Protein AF-A0A8E4RA67-F1 (afdb_monomer)

pLDDT: mean 89.2, std 9.94, range [38.66, 98.19]

Organism: NCBI:txid1226753

Radius of gyration: 20.87 Å; Cα contacts (8 Å, |Δi|>4): 654; chains: 1; bounding box: 48×42×62 Å

Solvent-accessible surface area (backbone atoms only — not comparable to full-atom values): 17416 Å² total; per-residue (Å²): 128,93,73,85,48,74,13,41,50,51,43,39,50,43,38,72,60,38,52,51,42,46,68,60,52,45,53,50,53,49,52,52,31,45,75,71,71,41,92,71,68,88,90,43,72,58,57,59,49,47,52,52,50,41,31,20,51,40,31,30,47,74,39,77,91,76,45,29,34,33,44,28,66,28,31,44,22,32,32,85,69,43,93,70,30,29,37,55,33,22,32,55,49,77,50,40,54,53,41,48,54,61,48,55,78,80,38,60,61,49,70,45,72,58,73,89,79,53,90,55,67,58,50,61,34,41,33,43,42,48,95,42,74,70,47,47,54,51,53,49,52,53,43,36,73,50,29,80,72,49,39,81,36,86,31,53,22,65,60,50,42,74,69,57,58,55,41,63,78,71,46,40,82,47,82,70,74,57,78,76,25,40,80,47,28,21,36,60,40,70,84,36,34,64,46,43,70,86,74,66,65,60,43,58,40,86,38,95,64,90,54,83,61,35,30,34,38,30,53,48,100,92,41,80,46,38,32,28,32,50,93,92,38,35,33,22,50,60,61,34,41,32,51,36,39,26,30,34,72,64,74,50,65,71,42,35,37,30,45,37,96,90,38,87,57,32,13,31,40,35,32,31,52,76,56,54,60,39,69,70,54,38,20,30,50,16,39,22,65,57,46,78,57,47,81,54,68,30,28,30,38,31,52,44,33,38,53,70,52,50,41,41,52,25,50,20,42,52,28,59,60,42,78,44,76,66,88,127

Foldseek 3Di:
DPDCDLQNVLLQVQLVVQKDFLQVQQVVLCVSLVVVVHDDDGPDPQSVVLVLFLLLLQQKDDDVVVRMIGWGFWEWEDFPQDPQKIKIHTGAYPLLVVLVVVCVVPWDKDWDQAPPPRSGGHGTIIITRQPDPVSVVVSCVSSCVSPVRYHYYHAPLVVLLVVQAALLVVWDFDDDQDDPQLQQKWWADPVCLQAFVVVVPDRTHDDNDDDALTKIWTADPVGIWIWHHYPNTTIGDPQLSRVLVSCLSVVHAAWEWEPDPVDDFWTKIWHFPVNDAPSSLSSSLCSSPSHHFDDDRGTGIRGRAGPVSSCSSQVSSSHGYHYDYHDD

Structure (mmCIF, N/CA/C/O backbone):
data_AF-A0A8E4RA67-F1
#
_entry.id   AF-A0A8E4RA67-F1
#
loop_
_atom_site.group_PDB
_atom_site.id
_atom_site.type_symbol
_atom_site.label_atom_id
_atom_site.label_alt_id
_atom_site.label_comp_id
_atom_site.label_asym_id
_atom_site.label_entity_id
_atom_site.label_seq_id
_atom_site.pdbx_PDB_ins_code
_atom_site.Cartn_x
_atom_site.Cartn_y
_atom_site.Cartn_z
_atom_site.occupancy
_atom_site.B_iso_or_equiv
_atom_site.auth_seq_id
_atom_site.auth_comp_id
_atom_site.auth_asym_id
_atom_site.auth_atom_id
_atom_site.pdbx_PDB_model_num
ATOM 1 N N . MET A 1 1 ? 14.974 11.592 -22.501 1.00 52.41 1 MET A N 1
ATOM 2 C CA . MET A 1 1 ? 13.900 12.094 -21.610 1.00 52.41 1 MET A CA 1
ATOM 3 C C . MET A 1 1 ? 14.372 13.398 -20.937 1.00 52.41 1 MET A C 1
ATOM 5 O O . MET A 1 1 ? 15.299 13.328 -20.153 1.00 52.41 1 MET A O 1
ATOM 9 N N . ALA A 1 2 ? 13.858 14.597 -21.275 1.00 38.66 2 ALA A N 1
ATOM 10 C CA . ALA A 1 2 ? 14.542 15.875 -20.934 1.00 38.66 2 ALA A CA 1
ATOM 11 C C . ALA A 1 2 ? 13.823 16.828 -19.952 1.00 38.66 2 ALA A C 1
ATOM 13 O O . ALA A 1 2 ? 14.216 17.984 -19.830 1.00 38.66 2 ALA A O 1
ATOM 14 N N . VAL A 1 3 ? 12.810 16.367 -19.213 1.00 46.75 3 VAL A N 1
ATOM 15 C CA . VAL A 1 3 ? 12.288 17.124 -18.061 1.00 46.75 3 VAL A CA 1
ATOM 16 C C . VAL A 1 3 ? 12.204 16.169 -16.876 1.00 46.75 3 VAL A C 1
ATOM 18 O O . VAL A 1 3 ? 11.447 15.191 -16.903 1.00 46.75 3 VAL A O 1
ATOM 21 N N . ILE A 1 4 ? 13.058 16.406 -15.881 1.00 58.41 4 ILE A N 1
ATOM 22 C CA . ILE A 1 4 ? 12.904 15.840 -14.541 1.00 58.41 4 ILE A CA 1
ATOM 23 C C . ILE A 1 4 ? 11.679 16.545 -13.959 1.00 58.41 4 ILE A C 1
ATOM 25 O O . ILE A 1 4 ? 11.686 17.762 -13.819 1.00 58.41 4 ILE A O 1
ATOM 29 N N . ASP A 1 5 ? 10.611 15.785 -13.732 1.00 74.69 5 ASP A N 1
ATOM 30 C CA . ASP A 1 5 ? 9.431 16.269 -13.013 1.00 74.69 5 ASP A CA 1
ATOM 31 C C . ASP A 1 5 ? 9.762 16.326 -11.510 1.00 74.69 5 ASP A C 1
ATOM 33 O O . ASP A 1 5 ? 10.635 15.582 -11.046 1.00 74.69 5 ASP A O 1
ATOM 37 N N . ASP A 1 6 ? 9.065 17.153 -10.735 1.00 80.19 6 ASP A N 1
ATOM 38 C CA . ASP A 1 6 ? 9.364 17.381 -9.312 1.00 80.19 6 ASP A CA 1
ATOM 39 C C . ASP A 1 6 ? 9.320 16.071 -8.499 1.00 80.19 6 ASP A C 1
ATOM 41 O O . ASP A 1 6 ? 10.129 15.845 -7.594 1.00 80.19 6 ASP A O 1
ATOM 45 N N . GLY A 1 7 ? 8.435 15.141 -8.879 1.00 87.19 7 GLY A N 1
ATOM 46 C CA . GLY A 1 7 ? 8.346 13.808 -8.274 1.00 87.19 7 GLY A CA 1
ATOM 47 C C . GLY A 1 7 ? 9.551 12.904 -8.570 1.00 87.19 7 GLY A C 1
ATOM 48 O O . GLY A 1 7 ? 9.985 12.142 -7.705 1.00 87.19 7 GLY A O 1
ATOM 49 N N . ASP A 1 8 ? 10.141 12.996 -9.765 1.00 88.62 8 ASP A N 1
ATOM 50 C CA . ASP A 1 8 ? 11.359 12.244 -10.095 1.00 88.62 8 ASP A CA 1
ATOM 51 C C . ASP A 1 8 ? 12.593 12.856 -9.419 1.00 88.62 8 ASP A C 1
ATOM 53 O O . ASP A 1 8 ? 13.502 12.120 -9.032 1.00 88.62 8 ASP A O 1
ATOM 57 N N . ALA A 1 9 ? 12.617 14.181 -9.225 1.00 89.56 9 ALA A N 1
ATOM 58 C CA . ALA A 1 9 ? 13.656 14.849 -8.443 1.00 89.56 9 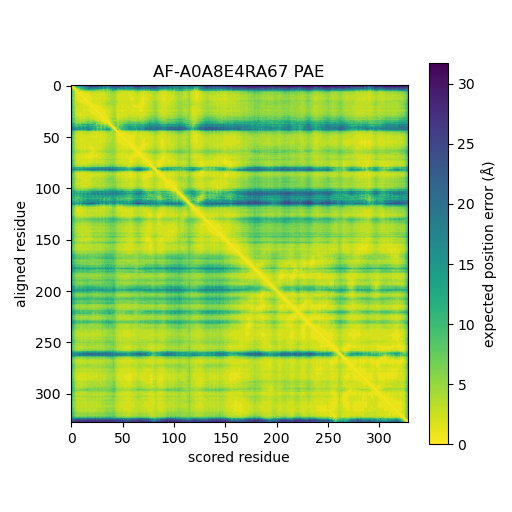ALA A CA 1
ATOM 59 C C . ALA A 1 9 ? 13.650 14.359 -6.984 1.00 89.56 9 ALA A C 1
ATOM 61 O O . ALA A 1 9 ? 14.703 14.004 -6.447 1.00 89.56 9 ALA A O 1
ATOM 62 N N . LEU A 1 10 ? 12.462 14.248 -6.378 1.00 91.69 10 LEU A N 1
ATOM 63 C CA . LEU A 1 10 ? 12.274 13.666 -5.047 1.00 91.69 10 LEU A CA 1
ATOM 64 C C . LEU A 1 10 ? 12.776 12.218 -4.966 1.00 91.69 10 LEU A C 1
ATOM 66 O O . LEU A 1 10 ? 13.519 11.873 -4.045 1.00 91.69 10 LEU A O 1
ATOM 70 N N . LEU A 1 11 ? 12.422 11.371 -5.939 1.00 93.06 11 LEU A N 1
ATOM 71 C CA . LEU A 1 11 ? 12.900 9.985 -5.980 1.00 93.06 11 LEU A CA 1
ATOM 72 C C . LEU A 1 11 ? 14.420 9.903 -6.170 1.00 93.06 11 LEU A C 1
ATOM 74 O O . LEU A 1 11 ? 15.072 9.057 -5.555 1.00 93.06 11 LEU A O 1
ATOM 78 N N . SER A 1 12 ? 14.998 10.780 -6.991 1.00 93.06 12 SER A N 1
ATOM 79 C CA . SER A 1 12 ? 16.446 10.859 -7.195 1.00 93.06 12 SER A CA 1
ATOM 80 C C . SER A 1 12 ? 17.170 11.258 -5.908 1.00 93.06 12 SER A C 1
ATOM 82 O O . SER A 1 12 ? 18.179 10.643 -5.561 1.00 93.06 12 SER A O 1
ATOM 84 N N . TRP A 1 13 ? 16.649 12.244 -5.169 1.00 94.62 13 TRP A N 1
ATOM 85 C CA . TRP A 1 13 ? 17.179 12.607 -3.853 1.00 94.62 13 TRP A CA 1
ATOM 86 C C . TRP A 1 13 ? 17.093 11.427 -2.876 1.00 94.62 13 TRP A C 1
ATOM 88 O O . TRP A 1 13 ? 18.103 11.050 -2.281 1.00 94.62 13 TRP A O 1
ATOM 98 N N . ALA A 1 14 ? 15.929 10.774 -2.780 1.00 95.81 14 ALA A N 1
ATOM 99 C CA . ALA A 1 14 ? 15.734 9.628 -1.891 1.00 95.81 14 ALA A CA 1
ATOM 100 C C . ALA A 1 14 ? 16.661 8.452 -2.249 1.00 95.81 14 ALA A C 1
ATOM 102 O O . ALA A 1 14 ? 17.180 7.770 -1.365 1.00 95.81 14 ALA A O 1
ATOM 103 N N . THR A 1 15 ? 16.921 8.246 -3.543 1.00 95.44 15 THR A N 1
ATOM 104 C CA . THR A 1 15 ? 17.880 7.246 -4.033 1.00 95.44 15 THR A CA 1
ATOM 105 C C . THR A 1 15 ? 19.309 7.571 -3.590 1.00 95.44 15 THR A C 1
ATOM 107 O O . THR A 1 15 ? 20.049 6.665 -3.209 1.00 95.44 15 THR A O 1
ATOM 110 N N . GLY A 1 16 ? 19.698 8.850 -3.607 1.00 94.88 16 GLY A N 1
ATOM 111 C CA . GLY A 1 16 ? 21.006 9.303 -3.127 1.00 94.88 16 GLY A CA 1
ATOM 112 C C . GLY A 1 16 ? 21.187 9.129 -1.617 1.00 94.88 16 GLY A C 1
ATOM 113 O O . GLY A 1 16 ? 22.231 8.653 -1.177 1.00 94.88 16 GLY A O 1
ATOM 114 N N . GLU A 1 17 ? 20.160 9.457 -0.833 1.00 96.38 17 GLU A N 1
ATOM 115 C CA . GLU A 1 17 ? 20.171 9.327 0.633 1.00 96.38 17 GLU A CA 1
ATOM 116 C C . GLU A 1 17 ? 20.089 7.868 1.107 1.00 96.38 17 GLU A C 1
ATOM 118 O O . GLU A 1 17 ? 20.617 7.526 2.164 1.00 96.38 17 GLU A O 1
ATOM 123 N N . ARG A 1 18 ? 19.450 6.989 0.322 1.00 96.06 18 ARG A N 1
ATOM 124 C CA . ARG A 1 18 ? 19.205 5.554 0.577 1.00 96.06 18 ARG A CA 1
ATOM 125 C C . ARG A 1 18 ? 18.324 5.228 1.780 1.00 96.06 18 ARG A C 1
ATOM 127 O O . ARG A 1 18 ? 17.568 4.266 1.722 1.00 96.06 18 ARG A O 1
ATOM 134 N N . SER A 1 19 ? 18.425 5.961 2.880 1.00 97.69 19 SER A N 1
ATOM 135 C CA . SER A 1 19 ? 17.611 5.758 4.077 1.00 97.69 19 SER A CA 1
ATOM 136 C C . SER A 1 19 ? 17.646 6.979 4.986 1.00 97.69 19 SER A C 1
ATOM 138 O O . SER A 1 19 ? 18.539 7.816 4.891 1.00 97.69 19 SER A O 1
ATOM 140 N N . GLY A 1 20 ? 16.701 7.063 5.915 1.00 97.50 20 GLY A N 1
ATOM 141 C CA . GLY A 1 20 ? 16.682 8.134 6.900 1.00 97.50 20 GLY A CA 1
ATOM 142 C C . GLY A 1 20 ? 15.531 8.005 7.884 1.00 97.50 20 GLY A C 1
ATOM 143 O O . GLY A 1 20 ? 14.893 6.958 7.994 1.00 97.50 20 GLY A O 1
ATOM 144 N N . THR A 1 21 ? 15.259 9.087 8.611 1.00 96.81 21 THR A N 1
ATOM 145 C CA . THR A 1 21 ? 14.108 9.166 9.518 1.00 96.81 21 THR A CA 1
ATOM 146 C C . THR A 1 21 ? 12.871 9.683 8.791 1.00 96.81 21 THR A C 1
ATOM 148 O O . THR A 1 21 ? 12.985 10.462 7.841 1.00 96.81 21 THR A O 1
ATOM 151 N N . ILE A 1 22 ? 11.678 9.284 9.245 1.00 94.25 22 ILE A N 1
ATOM 152 C CA . ILE A 1 22 ? 10.413 9.766 8.658 1.00 94.25 22 ILE A CA 1
ATOM 153 C C . ILE A 1 22 ? 10.298 11.287 8.797 1.00 94.25 22 ILE A C 1
ATOM 155 O O . ILE A 1 22 ? 9.876 11.949 7.855 1.00 94.25 22 ILE A O 1
ATOM 159 N N . SER A 1 23 ? 10.743 11.857 9.923 1.00 91.50 23 SER A N 1
ATOM 160 C CA . SER A 1 23 ? 10.753 13.315 10.114 1.00 91.50 23 SER A CA 1
ATOM 161 C C . SER A 1 23 ? 11.602 14.035 9.066 1.00 91.50 23 SER A C 1
ATOM 163 O O . SER A 1 23 ? 11.157 15.039 8.523 1.00 91.50 23 SER A O 1
ATOM 165 N N . ARG A 1 24 ? 12.801 13.522 8.746 1.00 93.69 24 ARG A N 1
ATOM 166 C CA . ARG A 1 24 ? 13.653 14.129 7.712 1.00 93.69 24 ARG A CA 1
ATOM 167 C C . ARG A 1 24 ? 13.003 14.030 6.334 1.00 93.69 24 ARG A C 1
ATOM 169 O O . ARG A 1 24 ? 13.044 14.996 5.587 1.00 93.69 24 ARG A O 1
ATOM 176 N N . LEU A 1 25 ? 12.381 12.892 6.017 1.00 94.75 25 LEU A N 1
ATOM 177 C CA . LEU A 1 25 ? 11.646 12.731 4.760 1.00 94.75 25 LEU A CA 1
ATOM 178 C C . LEU A 1 25 ? 10.483 13.725 4.659 1.00 94.75 25 LEU A C 1
ATOM 180 O O . LEU A 1 25 ? 10.348 14.387 3.638 1.00 94.75 25 LEU A O 1
ATOM 184 N N . ALA A 1 26 ? 9.685 13.866 5.719 1.00 92.06 26 ALA A N 1
ATOM 185 C CA . ALA A 1 26 ? 8.584 14.826 5.784 1.00 92.06 26 ALA A CA 1
ATOM 186 C C . ALA A 1 26 ? 9.062 16.271 5.567 1.00 92.06 26 ALA A C 1
ATOM 188 O O . ALA A 1 26 ? 8.488 16.995 4.756 1.00 92.06 26 ALA A O 1
ATOM 189 N N . ASP A 1 27 ? 10.158 16.668 6.217 1.00 90.69 27 ASP A N 1
ATOM 190 C CA . ASP A 1 27 ? 10.737 18.006 6.056 1.00 90.69 27 ASP A CA 1
ATOM 191 C C . ASP A 1 27 ? 11.212 18.267 4.625 1.00 90.69 27 ASP A C 1
ATOM 193 O O . ASP A 1 27 ? 10.979 19.344 4.074 1.00 90.69 27 ASP A O 1
ATOM 197 N N . THR A 1 28 ? 11.835 17.272 3.992 1.00 92.06 28 THR A N 1
ATOM 198 C CA . THR A 1 28 ? 12.237 17.367 2.587 1.00 92.06 28 THR A CA 1
ATOM 199 C C . THR A 1 28 ? 11.025 17.473 1.663 1.00 92.06 28 THR A C 1
ATOM 201 O O . THR A 1 28 ? 11.020 18.316 0.769 1.00 92.06 28 THR A O 1
ATOM 204 N N . LEU A 1 29 ? 9.976 16.680 1.889 1.00 91.06 29 LEU A N 1
ATOM 205 C CA . LEU A 1 29 ? 8.742 16.742 1.101 1.00 91.06 29 LEU A CA 1
ATOM 206 C C . LEU A 1 29 ? 8.085 18.127 1.167 1.00 91.06 29 LEU A C 1
ATOM 208 O O . LEU A 1 29 ? 7.680 18.661 0.136 1.00 91.06 29 LEU A O 1
ATOM 212 N N . LEU A 1 30 ? 8.030 18.735 2.354 1.00 87.75 30 LEU A N 1
ATOM 213 C CA . LEU A 1 30 ? 7.532 20.102 2.531 1.00 87.75 30 LEU A CA 1
ATOM 214 C C . LEU A 1 30 ? 8.382 21.133 1.798 1.00 87.75 30 LEU A C 1
ATOM 216 O O . LEU A 1 30 ? 7.839 22.056 1.193 1.00 87.75 30 LEU A O 1
ATOM 220 N N . TRP A 1 31 ? 9.707 20.987 1.850 1.00 87.94 31 TRP A N 1
ATOM 221 C CA . TRP A 1 31 ? 10.614 21.881 1.139 1.00 87.94 31 TRP A CA 1
ATOM 222 C C . TRP A 1 31 ? 10.385 21.819 -0.377 1.00 87.94 31 TRP A C 1
ATOM 224 O O . TRP A 1 31 ? 10.244 22.866 -1.005 1.00 87.94 31 TRP A O 1
ATOM 234 N N . PHE A 1 32 ? 10.254 20.615 -0.950 1.00 86.56 32 PHE A N 1
ATOM 235 C CA . PHE A 1 32 ? 9.942 20.439 -2.373 1.00 86.56 32 PHE A CA 1
ATOM 236 C C . PHE A 1 32 ? 8.559 20.989 -2.738 1.00 86.56 32 PHE A C 1
ATOM 238 O O . PHE A 1 32 ? 8.430 21.695 -3.734 1.00 86.56 32 PHE A O 1
ATOM 245 N N . ALA A 1 33 ? 7.535 20.728 -1.920 1.00 83.88 33 ALA A N 1
ATOM 246 C CA . ALA A 1 33 ? 6.198 21.275 -2.140 1.00 83.88 33 ALA A CA 1
ATOM 247 C C . ALA A 1 33 ? 6.210 22.814 -2.131 1.00 83.88 33 ALA A C 1
ATOM 249 O O . ALA A 1 33 ? 5.662 23.443 -3.032 1.00 83.88 33 ALA A O 1
ATOM 250 N N . SER A 1 34 ? 6.907 23.418 -1.164 1.00 83.50 34 SER A N 1
ATOM 251 C CA . SER A 1 34 ? 7.080 24.871 -1.071 1.00 83.50 34 SER A CA 1
ATOM 252 C C . SER A 1 34 ? 7.808 25.443 -2.293 1.00 83.50 34 SER A C 1
ATOM 254 O O . SER A 1 34 ? 7.368 26.443 -2.859 1.00 83.50 34 SER A O 1
ATOM 256 N N . ALA A 1 35 ? 8.875 24.779 -2.754 1.00 82.44 35 ALA A N 1
ATOM 257 C CA . ALA A 1 35 ? 9.605 25.170 -3.960 1.00 82.44 35 ALA A CA 1
ATOM 258 C C . ALA A 1 35 ? 8.733 25.104 -5.230 1.00 82.44 35 ALA A C 1
ATOM 260 O O . ALA A 1 35 ? 8.889 25.938 -6.119 1.00 82.44 35 ALA A O 1
ATOM 261 N N . ALA A 1 36 ? 7.771 24.178 -5.277 1.00 76.62 36 ALA A N 1
ATOM 262 C CA . ALA A 1 36 ? 6.765 24.066 -6.333 1.00 76.62 36 ALA A CA 1
ATOM 263 C C . ALA A 1 36 ? 5.564 25.028 -6.158 1.00 76.62 36 ALA A C 1
ATOM 265 O O . ALA A 1 36 ? 4.581 24.942 -6.893 1.00 76.62 36 ALA A O 1
ATOM 266 N N . GLY A 1 37 ? 5.610 25.947 -5.184 1.00 78.94 37 GLY A N 1
ATOM 267 C CA . GLY A 1 37 ? 4.540 26.915 -4.913 1.00 78.94 37 GLY A CA 1
ATOM 268 C C . GLY A 1 37 ? 3.332 26.339 -4.166 1.00 78.94 37 GLY A C 1
ATOM 269 O O . GLY A 1 37 ? 2.292 26.992 -4.073 1.00 78.94 37 GLY A O 1
ATOM 270 N N . ILE A 1 38 ? 3.447 25.130 -3.616 1.00 79.44 38 ILE A N 1
ATOM 271 C CA . ILE A 1 38 ? 2.387 24.456 -2.868 1.00 79.44 38 ILE A CA 1
ATOM 272 C C . ILE A 1 38 ? 2.571 24.761 -1.379 1.00 79.44 38 ILE A C 1
ATOM 274 O O . ILE A 1 38 ? 3.537 24.336 -0.743 1.00 79.44 38 ILE A O 1
ATOM 278 N N . SER A 1 39 ? 1.615 25.481 -0.792 1.00 74.94 39 SER A N 1
ATOM 279 C CA . SER A 1 39 ? 1.623 25.764 0.645 1.00 74.94 39 SER A CA 1
ATOM 280 C C . SER A 1 39 ? 1.090 24.564 1.430 1.00 74.94 39 SER A C 1
ATOM 282 O O . SER A 1 39 ? -0.116 24.320 1.481 1.00 74.94 39 SER A O 1
ATOM 284 N N . LEU A 1 40 ? 1.999 23.809 2.046 1.00 75.44 40 LEU A N 1
ATOM 285 C CA . LEU A 1 40 ? 1.680 22.737 2.986 1.00 75.44 40 LEU A CA 1
ATOM 286 C C .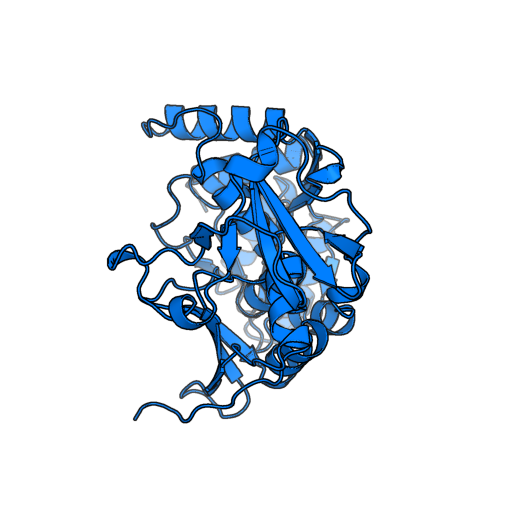 LEU A 1 40 ? 2.133 23.120 4.394 1.00 75.44 40 LEU A C 1
ATOM 288 O O . LEU A 1 40 ? 3.234 23.629 4.590 1.00 75.44 40 LEU A O 1
ATOM 292 N N . GLN A 1 41 ? 1.291 22.842 5.389 1.00 67.00 41 GLN A N 1
ATOM 293 C CA . GLN A 1 41 ? 1.716 22.866 6.787 1.00 67.00 41 GLN A CA 1
ATOM 294 C C . GLN A 1 41 ? 2.345 21.520 7.174 1.00 67.00 41 GLN A C 1
ATOM 296 O O . GLN A 1 41 ? 1.979 20.469 6.637 1.00 67.00 41 GLN A O 1
ATOM 301 N N . ARG A 1 42 ? 3.285 21.557 8.125 1.00 60.12 42 ARG A N 1
ATOM 302 C CA . ARG A 1 42 ? 3.955 20.360 8.651 1.00 60.12 42 ARG A CA 1
ATOM 303 C C . ARG A 1 42 ? 2.949 19.419 9.306 1.00 60.12 42 ARG A C 1
ATOM 305 O O . ARG A 1 42 ? 2.033 19.883 9.985 1.00 60.12 42 ARG A O 1
ATOM 312 N N . HIS A 1 43 ? 3.146 18.112 9.135 1.00 58.97 43 HIS A N 1
ATOM 313 C CA . HIS A 1 43 ? 2.253 17.068 9.661 1.00 58.97 43 HIS A CA 1
ATOM 314 C C . HIS A 1 43 ? 0.847 17.087 9.049 1.00 58.97 43 HIS A C 1
ATOM 316 O O . HIS A 1 43 ? -0.123 16.623 9.659 1.00 58.97 43 HIS A O 1
ATOM 322 N N . THR A 1 44 ? 0.723 17.599 7.827 1.00 60.50 44 THR A N 1
ATOM 323 C CA . THR A 1 44 ? -0.501 17.418 7.049 1.00 60.50 44 THR A CA 1
ATOM 324 C C . THR A 1 44 ? -0.667 15.953 6.644 1.00 60.50 44 THR A C 1
ATOM 326 O O . THR A 1 44 ? 0.289 15.185 6.534 1.00 60.50 44 THR A O 1
ATOM 329 N N . ALA A 1 45 ? -1.910 15.553 6.366 1.00 76.06 45 ALA A N 1
ATOM 330 C CA . ALA A 1 45 ? -2.201 14.229 5.816 1.00 76.06 45 ALA A CA 1
ATOM 331 C C . ALA A 1 45 ? -1.496 13.972 4.463 1.00 76.06 45 ALA A C 1
ATOM 333 O O . ALA A 1 45 ? -1.374 12.818 4.065 1.00 76.06 45 ALA A O 1
ATOM 334 N N . ALA A 1 46 ? -1.020 15.022 3.780 1.00 83.75 46 ALA A N 1
ATOM 335 C CA . ALA A 1 46 ? -0.397 14.950 2.462 1.00 83.75 46 ALA A CA 1
ATOM 336 C C . ALA A 1 46 ? 0.981 14.263 2.468 1.00 83.75 46 ALA A C 1
ATOM 338 O O . ALA A 1 46 ? 1.219 13.415 1.615 1.00 83.75 46 ALA A O 1
ATOM 339 N N . GLU A 1 47 ? 1.862 14.567 3.431 1.00 87.94 47 GLU A N 1
ATOM 340 C CA . GLU A 1 47 ? 3.191 13.933 3.542 1.00 87.94 47 GLU A CA 1
ATOM 341 C C . GLU A 1 47 ? 3.060 12.418 3.734 1.00 87.94 47 GLU A C 1
ATOM 343 O O . GLU A 1 47 ? 3.666 11.625 3.017 1.00 87.94 47 GLU A O 1
ATOM 348 N N . TYR A 1 48 ? 2.220 12.013 4.690 1.00 87.00 48 TYR A N 1
ATOM 349 C CA . TYR A 1 48 ? 1.987 10.604 4.990 1.00 87.00 48 TYR A CA 1
ATOM 350 C C . TYR A 1 48 ? 1.267 9.886 3.849 1.00 87.00 48 TYR A C 1
ATOM 352 O O . TYR A 1 48 ? 1.605 8.742 3.565 1.00 87.00 48 TYR A O 1
ATOM 360 N N . ALA A 1 49 ? 0.322 10.550 3.173 1.00 87.50 49 ALA A N 1
ATOM 361 C CA . ALA A 1 49 ? -0.312 10.001 1.978 1.00 87.50 49 ALA A CA 1
ATOM 362 C C . ALA A 1 49 ? 0.710 9.778 0.856 1.00 87.50 49 ALA A C 1
ATOM 364 O O . ALA A 1 49 ? 0.726 8.703 0.269 1.00 87.50 49 ALA A O 1
ATOM 365 N N . TRP A 1 50 ? 1.617 10.735 0.620 1.00 90.81 50 TRP A N 1
ATOM 366 C CA . TRP A 1 50 ? 2.695 10.571 -0.355 1.00 90.81 50 TRP A CA 1
ATOM 367 C C . TRP A 1 50 ? 3.591 9.384 0.002 1.00 90.81 50 TRP A C 1
ATOM 369 O O . TRP A 1 50 ? 3.856 8.548 -0.855 1.00 90.81 50 TRP A O 1
ATOM 379 N N . MET A 1 51 ? 4.008 9.266 1.269 1.00 92.81 51 MET A N 1
ATOM 380 C CA . MET A 1 51 ? 4.829 8.146 1.748 1.00 92.81 51 MET A CA 1
ATOM 381 C C . MET A 1 51 ? 4.131 6.796 1.560 1.00 92.81 51 MET A C 1
ATOM 383 O O . MET A 1 51 ? 4.768 5.832 1.135 1.00 92.81 51 MET A O 1
ATOM 387 N N . ASP A 1 52 ? 2.832 6.728 1.857 1.00 90.88 52 ASP A N 1
ATOM 388 C CA . ASP A 1 52 ? 2.022 5.530 1.641 1.00 90.88 52 ASP A CA 1
ATOM 389 C C . ASP A 1 52 ? 1.926 5.201 0.141 1.00 90.88 52 ASP A C 1
ATOM 391 O O . ASP A 1 52 ? 2.101 4.045 -0.244 1.00 90.88 52 ASP A O 1
ATOM 395 N N . ASP A 1 53 ? 1.756 6.212 -0.715 1.00 91.88 53 ASP A N 1
ATOM 396 C CA . ASP A 1 53 ? 1.673 6.055 -2.167 1.00 91.88 53 ASP A CA 1
ATOM 397 C C . ASP A 1 53 ? 2.987 5.560 -2.788 1.00 91.88 53 ASP A C 1
ATOM 399 O O . ASP A 1 53 ? 2.980 4.583 -3.541 1.00 91.88 53 ASP A O 1
ATOM 403 N N . VAL A 1 54 ? 4.130 6.179 -2.468 1.00 93.31 54 VAL A N 1
ATOM 404 C CA . VAL A 1 54 ? 5.430 5.735 -3.003 1.00 93.31 54 VAL A CA 1
ATOM 405 C C . VAL A 1 54 ? 5.872 4.396 -2.421 1.00 93.31 54 VAL A C 1
ATOM 407 O O . VAL A 1 54 ? 6.545 3.618 -3.103 1.00 93.31 54 VAL A O 1
ATOM 410 N N . SER A 1 55 ? 5.456 4.092 -1.189 1.00 94.88 55 SER A N 1
ATOM 411 C CA . SER A 1 55 ? 5.671 2.783 -0.582 1.00 94.88 55 SER A CA 1
ATOM 412 C C . SER A 1 55 ? 4.858 1.708 -1.292 1.00 94.88 55 SER A C 1
ATOM 414 O O . SER A 1 55 ? 5.389 0.647 -1.621 1.00 94.88 55 SER A O 1
ATOM 416 N N . ALA A 1 56 ? 3.591 1.975 -1.599 1.00 94.31 56 ALA A N 1
ATOM 417 C CA . ALA A 1 56 ? 2.752 1.044 -2.338 1.00 94.31 56 ALA A CA 1
ATOM 418 C C . ALA A 1 56 ? 3.210 0.859 -3.792 1.00 94.31 56 ALA A C 1
ATOM 420 O O . ALA A 1 56 ? 3.137 -0.251 -4.315 1.00 94.31 56 ALA A O 1
ATOM 421 N N . LEU A 1 57 ? 3.751 1.906 -4.423 1.00 93.88 57 LEU A N 1
ATOM 422 C CA . LEU A 1 57 ? 4.390 1.805 -5.739 1.00 93.88 57 LEU A CA 1
ATOM 423 C C . LEU A 1 57 ? 5.694 1.002 -5.708 1.00 93.88 57 LEU A C 1
ATOM 425 O O . LEU A 1 57 ? 6.135 0.574 -6.765 1.00 93.88 57 LEU A O 1
ATOM 429 N N . GLY A 1 58 ? 6.264 0.749 -4.524 1.00 95.00 58 GLY A N 1
ATOM 430 C CA . GLY A 1 58 ? 7.476 -0.045 -4.340 1.00 95.00 58 GLY A CA 1
ATOM 431 C C . GLY A 1 58 ? 8.769 0.747 -4.534 1.00 95.00 58 GLY A C 1
ATOM 432 O O . GLY A 1 58 ? 9.805 0.141 -4.801 1.00 95.00 58 GLY A O 1
ATOM 433 N N . TYR A 1 59 ? 8.725 2.079 -4.440 1.00 95.69 59 TYR A N 1
ATOM 434 C CA . TYR A 1 59 ? 9.917 2.924 -4.546 1.00 95.69 59 TYR A CA 1
ATOM 435 C C . TYR A 1 59 ? 10.723 2.960 -3.247 1.00 95.69 59 TYR A C 1
ATOM 437 O O . TYR A 1 59 ? 11.950 3.037 -3.284 1.00 95.69 59 TYR A O 1
ATOM 445 N N . LEU A 1 60 ? 10.047 2.885 -2.101 1.00 95.88 60 LEU A N 1
ATOM 446 C CA . LEU A 1 60 ? 10.670 2.882 -0.782 1.00 95.88 60 LEU A CA 1
ATOM 447 C C . LEU A 1 60 ? 9.877 2.037 0.218 1.00 95.88 60 LEU A C 1
ATOM 449 O O . LEU A 1 60 ? 8.732 1.663 -0.025 1.00 95.88 60 LEU A O 1
ATOM 453 N N . ASP A 1 61 ? 10.486 1.770 1.362 1.00 95.62 61 ASP A N 1
ATOM 454 C CA . ASP A 1 61 ? 9.871 1.153 2.528 1.00 95.62 61 ASP A CA 1
ATOM 455 C C . ASP A 1 61 ? 9.801 2.161 3.674 1.00 95.62 61 ASP A C 1
ATOM 457 O O . ASP A 1 61 ? 10.748 2.909 3.919 1.00 95.62 61 ASP A O 1
ATOM 461 N N . VAL A 1 62 ? 8.676 2.168 4.395 1.00 94.12 62 VAL A N 1
ATOM 462 C CA . VAL A 1 62 ? 8.448 3.043 5.555 1.00 94.12 62 VAL A CA 1
ATOM 463 C C . VAL A 1 62 ? 8.116 2.194 6.771 1.00 94.12 62 VAL A C 1
ATOM 465 O O . VAL A 1 62 ? 7.088 1.519 6.806 1.00 94.12 62 VAL A O 1
ATOM 468 N N . SER A 1 63 ? 8.955 2.281 7.800 1.00 91.44 63 SER A N 1
ATOM 469 C CA . SER A 1 63 ? 8.703 1.696 9.114 1.00 91.44 63 SER A CA 1
ATOM 470 C C . SER A 1 63 ? 8.321 2.798 10.097 1.00 91.44 63 SER A C 1
ATOM 472 O O . SER A 1 63 ? 9.171 3.503 10.646 1.00 91.44 63 SER A O 1
ATOM 474 N N . ARG A 1 64 ? 7.010 2.960 10.319 1.00 86.12 64 ARG A N 1
ATOM 475 C CA . ARG A 1 64 ? 6.477 3.975 11.246 1.00 86.12 64 ARG A CA 1
ATOM 476 C C . ARG A 1 64 ? 6.837 3.682 12.701 1.00 86.12 64 ARG A C 1
ATOM 478 O O . ARG A 1 64 ? 7.081 4.617 13.453 1.00 86.12 64 ARG A O 1
ATOM 485 N N . SER A 1 65 ? 6.901 2.408 13.084 1.00 83.75 65 SER A N 1
ATOM 486 C CA . SER A 1 65 ? 7.306 1.984 14.429 1.00 83.75 65 SER A CA 1
ATOM 487 C C . SER A 1 65 ? 8.769 2.308 14.720 1.00 83.75 65 SER A C 1
ATOM 489 O O . SER A 1 65 ? 9.091 2.726 15.826 1.00 83.75 65 SER A O 1
ATOM 491 N N . GLU A 1 66 ? 9.647 2.161 13.727 1.00 87.75 66 GLU A N 1
ATOM 492 C CA . GLU A 1 66 ? 11.077 2.462 13.866 1.00 87.75 66 GLU A CA 1
ATOM 493 C C . GLU A 1 66 ? 11.419 3.914 13.510 1.00 87.75 66 GLU A C 1
ATOM 495 O O . GLU A 1 66 ? 12.584 4.304 13.574 1.00 87.75 66 GLU A O 1
ATOM 500 N N . ASN A 1 67 ? 10.426 4.719 13.117 1.00 91.94 67 ASN A N 1
ATOM 501 C CA . ASN A 1 67 ? 10.619 6.075 12.605 1.00 91.94 67 ASN A CA 1
ATOM 502 C C . ASN A 1 67 ? 11.664 6.139 11.469 1.00 91.94 67 ASN A C 1
ATOM 504 O O . ASN A 1 67 ? 12.439 7.095 11.376 1.00 91.94 67 ASN A O 1
ATOM 508 N N . ARG A 1 68 ? 11.702 5.122 10.597 1.00 96.50 68 ARG A N 1
ATOM 509 C CA . ARG A 1 68 ? 12.672 5.031 9.497 1.00 96.50 68 ARG A CA 1
ATOM 510 C C . ARG A 1 68 ? 12.016 4.841 8.140 1.00 96.50 68 ARG A C 1
ATOM 512 O O . ARG A 1 68 ? 10.917 4.301 8.030 1.00 96.50 68 ARG A O 1
ATOM 519 N N . TRP A 1 69 ? 12.749 5.218 7.105 1.00 97.44 69 TRP A N 1
ATOM 520 C CA . TRP A 1 69 ? 12.482 4.834 5.727 1.00 97.44 69 TRP A CA 1
ATOM 521 C C . TRP A 1 69 ? 13.772 4.359 5.050 1.00 97.44 69 TRP A C 1
ATOM 523 O O . TRP A 1 69 ? 14.876 4.712 5.476 1.00 97.44 69 TRP A O 1
ATOM 533 N N . SER A 1 70 ? 13.628 3.570 3.992 1.00 97.94 70 SER A N 1
ATOM 534 C CA . SER A 1 70 ? 14.727 3.144 3.122 1.00 97.94 70 SER A CA 1
ATOM 535 C C . SER A 1 70 ? 14.261 3.054 1.678 1.00 97.94 70 SER A C 1
ATOM 537 O O . SER A 1 70 ? 13.144 2.617 1.421 1.00 97.94 70 SER A O 1
ATOM 539 N N . ILE A 1 71 ? 15.107 3.448 0.731 1.00 97.38 71 ILE A N 1
ATOM 540 C CA . ILE A 1 71 ? 14.848 3.243 -0.691 1.00 97.38 71 ILE A CA 1
ATOM 541 C C . ILE A 1 71 ? 14.808 1.740 -0.988 1.00 97.38 71 ILE A C 1
ATOM 543 O O . ILE A 1 71 ? 15.617 0.975 -0.459 1.00 97.38 71 ILE A O 1
ATOM 547 N N . ALA A 1 72 ? 13.870 1.316 -1.829 1.00 96.00 72 ALA A N 1
ATOM 548 C CA . ALA A 1 72 ? 13.844 -0.054 -2.317 1.00 96.00 72 ALA A CA 1
ATOM 549 C C . ALA A 1 72 ? 14.886 -0.219 -3.440 1.00 96.00 72 ALA A C 1
ATOM 551 O O . ALA A 1 72 ? 15.105 0.725 -4.208 1.00 96.00 72 ALA A O 1
ATOM 552 N N . PRO A 1 73 ? 15.528 -1.392 -3.579 1.00 95.25 73 PRO A N 1
ATOM 553 C CA . PRO A 1 73 ? 16.386 -1.660 -4.729 1.00 95.25 73 PRO A CA 1
ATOM 554 C C . PRO A 1 73 ? 15.579 -1.559 -6.034 1.00 95.25 73 PRO A C 1
ATOM 556 O O . PRO A 1 73 ? 14.372 -1.824 -6.023 1.00 95.25 73 PRO A O 1
ATOM 559 N N . PRO A 1 74 ? 16.210 -1.183 -7.159 1.00 96.25 74 PRO A N 1
ATOM 560 C CA . PRO A 1 74 ? 15.532 -1.154 -8.445 1.00 96.25 74 PRO A CA 1
ATOM 561 C C . PRO A 1 74 ? 15.055 -2.559 -8.824 1.00 96.25 74 PRO A C 1
ATOM 563 O O . PRO A 1 74 ? 15.823 -3.522 -8.798 1.00 96.25 74 PRO A O 1
ATOM 566 N N . VAL A 1 75 ? 13.782 -2.681 -9.198 1.00 96.62 75 VAL A N 1
ATOM 567 C CA . VAL A 1 75 ? 13.188 -3.942 -9.653 1.00 96.62 75 VAL A CA 1
ATOM 568 C C . VAL A 1 75 ? 12.490 -3.734 -10.985 1.00 96.62 75 VAL A C 1
ATOM 570 O O . VAL A 1 75 ? 11.570 -2.921 -11.091 1.00 96.62 75 VAL A O 1
ATOM 573 N N . LEU A 1 76 ? 12.880 -4.522 -11.984 1.00 96.06 76 LEU A N 1
ATOM 574 C CA . LEU A 1 76 ? 12.156 -4.655 -13.241 1.00 96.06 76 LEU A CA 1
ATOM 575 C C . LEU A 1 76 ? 11.227 -5.867 -13.142 1.00 96.06 76 LEU A C 1
ATOM 577 O O . LEU A 1 76 ? 11.685 -7.002 -13.004 1.00 96.06 76 LEU A O 1
ATOM 581 N N . THR A 1 77 ? 9.918 -5.637 -13.188 1.00 95.12 77 THR A N 1
ATOM 582 C CA . THR A 1 77 ? 8.909 -6.692 -13.021 1.00 95.12 77 THR A CA 1
ATOM 583 C C . THR A 1 77 ? 7.959 -6.764 -14.202 1.00 95.12 77 THR A C 1
ATOM 585 O O . THR A 1 77 ? 7.544 -5.728 -14.710 1.00 95.12 77 THR A O 1
ATOM 588 N N . ARG A 1 78 ? 7.525 -7.968 -14.595 1.00 93.81 78 ARG A N 1
ATOM 589 C CA . ARG A 1 78 ? 6.374 -8.088 -15.508 1.00 93.81 78 ARG A CA 1
ATOM 590 C C . ARG A 1 78 ? 5.072 -7.791 -14.770 1.00 93.81 78 ARG A C 1
ATOM 592 O O . ARG A 1 78 ? 4.929 -8.135 -13.588 1.00 93.81 78 ARG A O 1
ATOM 599 N N . LEU A 1 79 ? 4.124 -7.180 -15.470 1.00 92.06 79 LEU A N 1
ATOM 600 C CA . LEU A 1 79 ? 2.764 -6.998 -14.976 1.00 92.06 79 LEU A CA 1
ATOM 601 C C . LEU A 1 79 ? 1.915 -8.239 -15.296 1.00 92.06 79 LEU A C 1
ATOM 603 O O . LEU A 1 79 ? 2.027 -8.788 -16.389 1.00 92.06 79 LEU A O 1
ATOM 607 N N . PRO A 1 80 ? 1.060 -8.702 -14.370 1.00 87.69 80 PRO A N 1
ATOM 608 C CA . PRO A 1 80 ? 0.305 -9.941 -14.541 1.00 87.69 80 PRO A CA 1
ATOM 609 C C . PRO A 1 80 ? -0.779 -9.881 -15.628 1.00 87.69 80 PRO A C 1
ATOM 611 O O . PRO A 1 80 ? -1.086 -10.905 -16.225 1.00 87.69 80 PRO A O 1
ATOM 614 N N . ALA A 1 81 ? -1.382 -8.713 -15.861 1.00 75.88 81 ALA A N 1
ATOM 615 C CA . ALA A 1 81 ? -2.574 -8.566 -16.700 1.00 75.88 81 ALA A CA 1
ATOM 616 C C . ALA A 1 81 ? -2.300 -8.020 -18.112 1.00 75.88 81 ALA A C 1
ATOM 618 O O . ALA A 1 81 ? -3.193 -8.028 -18.956 1.00 75.88 81 ALA A O 1
ATOM 619 N N . ILE A 1 82 ? -1.092 -7.513 -18.370 1.00 74.94 82 ILE A N 1
ATOM 620 C CA . ILE A 1 82 ? -0.759 -6.820 -19.619 1.00 74.94 82 ILE A CA 1
ATOM 621 C C . ILE A 1 82 ? 0.405 -7.559 -20.270 1.00 74.94 82 ILE A C 1
ATOM 623 O O . ILE A 1 82 ? 1.524 -7.542 -19.760 1.00 74.94 82 ILE A O 1
ATOM 627 N N . ASN A 1 83 ? 0.105 -8.239 -21.379 1.00 71.12 83 ASN A N 1
ATOM 628 C CA . ASN A 1 83 ? 0.997 -9.171 -22.065 1.00 71.12 83 ASN A CA 1
ATOM 629 C C . ASN A 1 83 ? 2.389 -8.565 -22.329 1.00 71.12 83 ASN A C 1
ATOM 631 O O . ASN A 1 83 ? 2.538 -7.682 -23.170 1.00 71.12 83 ASN A O 1
ATOM 635 N N . GLY A 1 84 ? 3.398 -9.042 -21.597 1.00 76.06 84 GLY A N 1
ATOM 636 C CA . GLY A 1 84 ? 4.801 -8.662 -21.787 1.00 76.06 84 GLY A CA 1
ATOM 637 C C . GLY A 1 84 ? 5.202 -7.277 -21.269 1.00 76.06 84 GLY A C 1
ATOM 638 O O . GLY A 1 84 ? 6.383 -6.946 -21.349 1.00 76.06 84 GLY A O 1
ATOM 639 N N . LEU A 1 85 ? 4.283 -6.480 -20.706 1.00 89.62 85 LEU A N 1
ATOM 640 C CA . LEU A 1 85 ? 4.618 -5.145 -20.207 1.00 89.62 85 LEU A CA 1
ATOM 641 C C . LEU A 1 85 ? 5.477 -5.245 -18.941 1.00 89.62 85 LEU A C 1
ATOM 643 O O . LEU A 1 85 ? 5.121 -5.924 -17.971 1.00 89.62 85 LEU A O 1
ATOM 647 N N . LEU A 1 86 ? 6.610 -4.549 -18.952 1.00 93.12 86 LEU A N 1
ATOM 648 C CA . LEU A 1 86 ? 7.517 -4.440 -17.819 1.00 93.12 86 LEU A CA 1
ATOM 649 C C . LEU A 1 86 ? 7.272 -3.123 -17.089 1.00 93.12 86 LEU A C 1
ATOM 651 O O . LEU A 1 86 ? 7.011 -2.099 -17.713 1.00 93.12 86 LEU A O 1
ATOM 655 N N . PHE A 1 87 ? 7.405 -3.144 -15.770 1.00 94.12 87 PHE A N 1
ATOM 656 C CA . PHE A 1 87 ? 7.320 -1.984 -14.895 1.00 94.12 87 PHE A CA 1
ATOM 657 C C . PHE A 1 87 ? 8.599 -1.877 -14.065 1.00 94.12 87 PHE A C 1
ATOM 659 O O . PHE A 1 87 ? 9.048 -2.869 -13.481 1.00 94.12 87 PHE A O 1
ATOM 666 N N . LEU A 1 88 ? 9.182 -0.678 -14.019 1.00 94.88 88 LEU A N 1
ATOM 667 C CA . LEU A 1 88 ? 10.360 -0.383 -13.209 1.00 94.88 88 LEU A CA 1
ATOM 668 C C . LEU A 1 88 ? 9.972 0.338 -11.911 1.00 94.88 88 LEU A C 1
ATOM 670 O O . LEU A 1 88 ? 9.548 1.500 -11.923 1.00 94.88 88 LEU A O 1
ATOM 674 N N . THR A 1 89 ? 10.216 -0.338 -10.791 1.00 95.25 89 THR A N 1
ATOM 675 C CA . THR A 1 89 ? 10.050 0.186 -9.429 1.00 95.25 89 THR A CA 1
ATOM 676 C C . THR A 1 89 ? 11.388 0.282 -8.691 1.00 95.25 89 THR A C 1
ATOM 678 O O . THR A 1 89 ? 12.410 -0.179 -9.193 1.00 95.25 89 THR A O 1
ATOM 681 N N . GLY A 1 90 ? 11.381 0.871 -7.496 1.00 95.81 90 GLY A N 1
ATOM 682 C CA . GLY A 1 90 ? 12.558 1.068 -6.652 1.00 95.81 90 GLY A CA 1
ATOM 683 C C . GLY A 1 90 ? 13.308 2.367 -6.938 1.00 95.81 90 GLY A C 1
ATOM 684 O O . GLY A 1 90 ? 12.874 3.210 -7.729 1.00 95.81 90 GLY A O 1
ATOM 685 N N . GLY A 1 91 ? 14.442 2.536 -6.263 1.00 94.69 91 GLY A N 1
ATOM 686 C CA . GLY A 1 91 ? 15.344 3.664 -6.461 1.00 94.69 91 GLY A CA 1
ATOM 687 C C . GLY A 1 91 ? 15.897 3.718 -7.882 1.00 94.69 91 GLY A C 1
ATOM 688 O O . GLY A 1 91 ? 16.115 2.692 -8.523 1.00 94.69 91 GLY A O 1
ATOM 689 N N . ARG A 1 92 ? 16.141 4.930 -8.386 1.00 92.38 92 ARG A N 1
ATOM 690 C CA . ARG A 1 92 ? 16.622 5.157 -9.756 1.00 92.38 92 ARG A CA 1
ATOM 691 C C . ARG A 1 92 ? 17.927 5.925 -9.720 1.00 92.38 92 ARG A C 1
ATOM 693 O O . ARG A 1 92 ? 17.943 7.130 -9.483 1.00 92.38 92 ARG A O 1
ATOM 700 N N . THR A 1 93 ? 19.037 5.227 -9.938 1.00 92.06 93 THR A N 1
ATOM 701 C CA . THR A 1 93 ? 20.343 5.888 -10.009 1.00 92.06 93 THR A CA 1
ATOM 702 C C . THR A 1 93 ? 20.481 6.644 -11.330 1.00 92.06 93 THR A C 1
ATOM 704 O O . THR A 1 93 ? 19.855 6.305 -12.336 1.00 92.06 93 THR A O 1
ATOM 707 N N . GLY A 1 94 ? 21.376 7.633 -11.378 1.00 90.19 94 GLY A N 1
ATOM 708 C CA . GLY A 1 94 ? 21.686 8.321 -12.634 1.00 90.19 94 GLY A CA 1
ATOM 709 C C . GLY A 1 94 ? 22.268 7.397 -13.717 1.00 90.19 94 GLY A C 1
ATOM 710 O O . GLY A 1 94 ? 22.164 7.704 -14.902 1.00 90.19 94 GLY A O 1
ATOM 711 N N . ARG A 1 95 ? 22.874 6.256 -13.348 1.00 91.81 95 ARG A N 1
ATOM 712 C CA . ARG A 1 95 ? 23.314 5.238 -14.321 1.00 91.81 95 ARG A CA 1
ATOM 713 C C . ARG A 1 95 ? 22.118 4.514 -14.924 1.00 91.81 95 ARG A C 1
ATOM 715 O O . ARG A 1 95 ? 22.036 4.441 -16.145 1.00 91.81 95 ARG A O 1
ATOM 722 N N . LEU A 1 96 ? 21.180 4.077 -14.084 1.00 92.12 96 LEU A N 1
ATOM 723 C CA . LEU A 1 96 ? 19.958 3.414 -14.527 1.00 92.12 96 LEU A CA 1
ATOM 724 C C . LEU A 1 96 ? 19.118 4.322 -15.434 1.00 92.12 96 LEU A C 1
ATOM 726 O O . LEU A 1 96 ? 18.666 3.884 -16.485 1.00 92.12 96 LEU A O 1
ATOM 730 N N . VAL A 1 97 ? 18.962 5.600 -15.075 1.00 89.50 97 VAL A N 1
ATOM 731 C CA . VAL A 1 97 ? 18.222 6.574 -15.899 1.00 89.50 97 VAL A CA 1
ATOM 732 C C . VAL A 1 97 ? 18.871 6.766 -17.274 1.00 89.50 97 VAL A C 1
ATOM 734 O O . VAL A 1 97 ? 18.169 6.764 -18.280 1.00 89.50 97 VAL A O 1
ATOM 737 N N . ARG A 1 98 ? 20.205 6.862 -17.345 1.00 88.94 98 ARG A N 1
ATOM 738 C CA . ARG A 1 98 ? 20.919 6.969 -18.630 1.00 88.94 98 ARG A CA 1
ATOM 739 C C . ARG A 1 98 ? 20.817 5.704 -19.479 1.00 88.94 98 ARG A C 1
ATOM 741 O O . ARG A 1 98 ? 20.713 5.808 -20.694 1.00 88.94 98 ARG A O 1
ATOM 748 N N . ALA A 1 99 ? 20.844 4.530 -18.853 1.00 90.31 99 ALA A N 1
ATOM 749 C CA . ALA A 1 99 ? 20.643 3.269 -19.562 1.00 90.31 99 ALA A CA 1
ATOM 750 C C . ALA A 1 99 ? 19.221 3.165 -20.125 1.00 90.31 99 ALA A C 1
ATOM 752 O O . ALA A 1 99 ? 19.042 2.777 -21.273 1.00 90.31 99 ALA A O 1
ATOM 753 N N . LEU A 1 100 ? 18.215 3.606 -19.360 1.00 88.62 100 LEU A N 1
ATOM 754 C CA . LEU A 1 100 ? 16.847 3.702 -19.863 1.00 88.62 100 LEU A CA 1
ATOM 755 C C . LEU A 1 100 ? 16.777 4.591 -21.103 1.00 88.62 100 LEU A C 1
ATOM 757 O O . LEU A 1 100 ? 16.207 4.150 -22.091 1.00 88.62 100 LEU A O 1
ATOM 761 N N . ASP A 1 101 ? 17.400 5.777 -21.096 1.00 83.94 101 ASP A N 1
ATOM 762 C CA . ASP A 1 101 ? 17.439 6.660 -22.273 1.00 83.94 101 ASP A CA 1
ATOM 763 C C . ASP A 1 101 ? 18.014 5.967 -23.530 1.00 83.94 101 ASP A C 1
ATOM 765 O O . ASP A 1 101 ? 17.556 6.257 -24.634 1.00 83.94 101 ASP A O 1
ATOM 769 N N . GLY A 1 102 ? 18.965 5.036 -23.377 1.00 81.00 102 GLY A N 1
ATOM 770 C CA . GLY A 1 102 ? 19.485 4.206 -24.474 1.00 81.00 102 GLY A CA 1
ATOM 771 C C . GLY A 1 102 ? 18.458 3.206 -25.014 1.00 81.00 102 GLY A C 1
ATOM 772 O O . GLY A 1 102 ? 18.270 3.094 -26.227 1.00 81.00 102 GLY A O 1
ATOM 773 N N . ILE A 1 103 ? 17.716 2.554 -24.117 1.00 81.81 103 ILE A N 1
ATOM 774 C CA . ILE A 1 103 ? 16.654 1.592 -24.454 1.00 81.81 103 ILE A CA 1
ATOM 775 C C . ILE A 1 103 ? 15.465 2.270 -25.139 1.00 81.81 103 ILE A C 1
ATOM 777 O O . ILE A 1 103 ? 14.865 1.684 -26.041 1.00 81.81 103 ILE A O 1
ATOM 781 N N . LEU A 1 104 ? 15.146 3.515 -24.763 1.00 70.12 104 LEU A N 1
ATOM 782 C CA . LEU A 1 104 ? 14.062 4.301 -25.371 1.00 70.12 104 LEU A CA 1
ATOM 783 C C . LEU A 1 104 ? 14.206 4.448 -26.892 1.00 70.12 104 LEU A C 1
ATOM 785 O O . LEU A 1 104 ? 13.209 4.668 -27.572 1.00 70.12 104 LEU A O 1
ATOM 789 N N . ALA A 1 105 ? 15.420 4.333 -27.437 1.00 68.38 105 ALA A N 1
ATOM 790 C CA . ALA A 1 105 ? 15.636 4.393 -28.879 1.00 68.38 105 ALA A CA 1
ATOM 791 C C . ALA A 1 105 ? 15.080 3.164 -29.625 1.00 68.38 105 ALA A C 1
ATOM 793 O O . ALA A 1 105 ? 14.813 3.253 -30.821 1.00 68.38 105 ALA A O 1
ATOM 794 N N . ASN A 1 106 ? 14.909 2.032 -28.933 1.00 67.88 106 ASN A N 1
ATOM 795 C CA . ASN A 1 106 ? 14.626 0.726 -29.537 1.00 67.88 106 ASN A CA 1
ATOM 796 C C . ASN A 1 106 ? 13.372 0.035 -28.974 1.00 67.88 106 ASN A C 1
ATOM 798 O O . ASN A 1 106 ? 13.059 -1.083 -29.385 1.00 67.88 106 ASN A O 1
ATOM 802 N N . CYS A 1 107 ? 12.678 0.641 -28.008 1.00 69.38 107 CYS A N 1
ATOM 803 C CA . CYS A 1 107 ? 11.504 0.066 -27.352 1.00 69.38 107 CYS A CA 1
ATOM 804 C C . CYS A 1 107 ? 10.427 1.123 -27.121 1.00 69.38 107 CYS A C 1
ATOM 806 O O . CYS A 1 107 ? 10.731 2.251 -26.725 1.00 69.38 107 CYS A O 1
ATOM 808 N N . ASP A 1 108 ? 9.164 0.720 -27.271 1.00 73.31 108 ASP A N 1
ATOM 809 C CA . ASP A 1 108 ? 8.038 1.542 -26.848 1.00 73.31 108 ASP A CA 1
ATOM 810 C C . ASP A 1 108 ? 8.056 1.638 -25.322 1.00 73.31 108 ASP A C 1
ATOM 812 O O . ASP A 1 108 ? 7.868 0.660 -24.591 1.00 73.31 108 ASP A O 1
ATOM 816 N N . CYS A 1 109 ? 8.336 2.838 -24.829 1.00 74.12 109 CYS A N 1
ATOM 817 C CA . CYS A 1 109 ? 8.328 3.138 -23.411 1.00 74.12 109 CYS A CA 1
ATOM 818 C C . CYS A 1 109 ? 7.261 4.172 -23.119 1.00 74.12 109 CYS A C 1
ATOM 820 O O . CYS A 1 109 ? 7.171 5.219 -23.768 1.00 74.12 109 CYS A O 1
ATOM 822 N N . TRP A 1 110 ? 6.502 3.910 -22.066 1.00 76.31 110 TRP A N 1
ATOM 823 C CA . TRP A 1 110 ? 5.493 4.826 -21.580 1.00 76.31 110 TRP A CA 1
ATOM 824 C C . TRP A 1 110 ? 5.837 5.247 -20.167 1.00 76.31 110 TRP A C 1
ATOM 826 O O . TRP A 1 110 ? 6.060 4.424 -19.282 1.00 76.31 110 TRP A O 1
ATOM 836 N N . CYS A 1 111 ? 5.845 6.554 -19.946 1.00 74.81 111 CYS A N 1
ATOM 837 C CA . CYS A 1 111 ? 5.882 7.105 -18.606 1.00 74.81 111 CYS A CA 1
ATOM 838 C C . CYS A 1 111 ? 4.458 7.511 -18.248 1.00 74.81 111 CYS A C 1
ATOM 840 O O . CYS A 1 111 ? 3.937 8.479 -18.806 1.00 74.81 111 CYS A O 1
ATOM 842 N N . SER A 1 112 ? 3.825 6.799 -17.317 1.00 74.19 112 SER A N 1
ATOM 843 C CA . SER A 1 112 ? 2.580 7.304 -16.749 1.00 74.19 112 SER A CA 1
ATOM 844 C C . SER A 1 112 ? 2.932 8.397 -15.760 1.00 74.19 112 SER A C 1
ATOM 846 O O . SER A 1 112 ? 3.651 8.162 -14.782 1.00 74.19 112 SER A O 1
ATOM 848 N N . LYS A 1 113 ? 2.386 9.592 -15.987 1.00 66.44 113 LYS A N 1
ATOM 849 C CA . LYS A 1 113 ? 2.273 10.555 -14.901 1.00 66.44 113 LYS A CA 1
ATOM 850 C C . LYS A 1 113 ? 1.246 9.997 -13.912 1.00 66.44 113 LYS A C 1
ATOM 852 O O . LYS A 1 113 ? 0.162 9.600 -14.348 1.00 66.44 113 LYS A O 1
ATOM 857 N N . PRO A 1 114 ? 1.579 9.878 -12.621 1.00 65.00 114 PRO A N 1
ATOM 858 C CA . PRO A 1 114 ? 0.580 9.563 -11.611 1.00 65.00 114 PRO A CA 1
ATOM 859 C C . PRO A 1 114 ? -0.558 10.592 -11.680 1.00 65.00 114 PRO A C 1
ATOM 861 O O . PRO A 1 114 ? -0.339 11.741 -12.070 1.00 65.00 114 PRO A O 1
ATOM 864 N N . SER A 1 115 ? -1.786 10.167 -11.368 1.00 56.97 115 SER A N 1
ATOM 865 C CA . SER A 1 115 ? -2.963 11.043 -11.397 1.00 56.97 115 SER A CA 1
ATOM 866 C C . SER A 1 115 ? -2.714 12.313 -10.580 1.00 56.97 115 SER A C 1
ATOM 868 O O . SER A 1 115 ? -2.157 12.236 -9.486 1.00 56.97 115 SER A O 1
ATOM 870 N N . SER A 1 116 ? -3.187 13.461 -11.073 1.00 54.47 116 SER A N 1
ATOM 871 C CA . SER A 1 116 ? -3.014 14.805 -10.488 1.00 54.47 116 SER A CA 1
ATOM 872 C C . SER A 1 116 ? -3.688 15.020 -9.121 1.00 54.47 116 SER A C 1
ATOM 874 O O . SER A 1 116 ? -3.898 16.154 -8.707 1.00 54.47 116 SER A O 1
ATOM 876 N N . GLU A 1 117 ? -4.098 13.949 -8.446 1.00 64.62 117 GLU A N 1
ATOM 877 C CA . GLU A 1 117 ? -4.826 13.990 -7.176 1.00 64.62 117 GLU A CA 1
ATOM 878 C C . GLU A 1 117 ? -3.893 14.091 -5.961 1.00 64.62 117 GLU A C 1
ATOM 880 O O . GLU A 1 117 ? -4.320 14.531 -4.893 1.00 64.62 117 GLU A O 1
ATOM 885 N N . SER A 1 118 ? -2.624 13.695 -6.098 1.00 72.25 118 SER A N 1
ATOM 886 C CA . SER A 1 118 ? -1.644 13.836 -5.021 1.00 72.25 118 SER A CA 1
ATOM 887 C C . SER A 1 118 ? -1.176 15.286 -4.936 1.00 72.25 118 SER A C 1
ATOM 889 O O . SER A 1 118 ? -0.679 15.846 -5.909 1.00 72.25 118 SER A O 1
ATOM 891 N N . VAL A 1 119 ? -1.310 15.885 -3.749 1.00 81.50 119 VAL A N 1
ATOM 892 C CA . VAL A 1 119 ? -0.873 17.270 -3.505 1.00 81.50 119 VAL A CA 1
ATOM 893 C C . VAL A 1 119 ? 0.637 17.409 -3.690 1.00 81.50 119 VAL A C 1
ATOM 895 O O . VAL A 1 119 ? 1.097 18.409 -4.220 1.00 81.50 119 VAL A O 1
ATOM 898 N N . ILE A 1 120 ? 1.404 16.399 -3.275 1.00 85.38 120 ILE A N 1
ATOM 899 C CA . ILE A 1 120 ? 2.845 16.321 -3.521 1.00 85.38 120 ILE A CA 1
ATOM 900 C C . ILE A 1 120 ? 3.063 15.450 -4.767 1.00 85.38 120 ILE A C 1
ATOM 902 O O . ILE A 1 120 ? 2.529 14.335 -4.801 1.00 85.38 120 ILE A O 1
ATOM 906 N N . PRO A 1 121 ? 3.844 15.906 -5.766 1.00 85.50 121 PRO A N 1
ATOM 907 C CA . PRO A 1 121 ? 4.107 15.142 -6.980 1.00 85.50 121 PRO A CA 1
ATOM 908 C C . PRO A 1 121 ? 4.687 13.753 -6.692 1.00 85.50 121 PRO A C 1
ATOM 910 O O . PRO A 1 121 ? 5.663 13.594 -5.953 1.00 85.50 121 PRO A O 1
ATOM 913 N N . LEU A 1 122 ? 4.087 12.729 -7.296 1.00 88.75 122 LEU A N 1
ATOM 914 C CA . LEU A 1 122 ? 4.587 11.358 -7.241 1.00 88.75 122 LEU A CA 1
ATOM 915 C C . LEU A 1 122 ? 5.604 11.108 -8.374 1.00 88.75 122 LEU A C 1
ATOM 917 O O . LEU A 1 122 ? 5.479 11.707 -9.447 1.00 88.75 122 LEU A O 1
ATOM 921 N N . PRO A 1 123 ? 6.587 10.208 -8.184 1.00 90.12 123 PRO A N 1
ATOM 922 C CA . PRO A 1 123 ? 7.510 9.823 -9.251 1.00 90.12 123 PRO A CA 1
ATOM 923 C C . PRO A 1 123 ? 6.765 9.174 -10.420 1.00 90.12 123 PRO A C 1
ATOM 925 O O . PRO A 1 123 ? 5.774 8.465 -10.219 1.00 90.12 123 PRO A O 1
ATOM 928 N N . ARG A 1 124 ? 7.256 9.361 -11.650 1.00 88.56 124 ARG A N 1
ATOM 929 C CA . ARG A 1 124 ? 6.618 8.762 -12.834 1.00 88.56 124 ARG A CA 1
ATOM 930 C C . ARG A 1 124 ? 6.731 7.244 -12.793 1.00 88.56 124 ARG A C 1
ATOM 932 O O . ARG A 1 124 ? 7.802 6.724 -12.482 1.00 88.56 124 ARG A O 1
ATOM 939 N N . SER A 1 125 ? 5.676 6.529 -13.172 1.00 90.19 125 SER A N 1
ATOM 940 C CA . SER A 1 125 ? 5.754 5.081 -13.405 1.00 90.19 125 SER A CA 1
ATOM 941 C C . SER A 1 125 ? 6.331 4.828 -14.795 1.00 90.19 125 SER A C 1
ATOM 943 O O . SER A 1 125 ? 5.820 5.372 -15.773 1.00 90.19 125 SER A O 1
ATOM 945 N N . ILE A 1 126 ? 7.403 4.036 -14.879 1.00 91.62 126 ILE A N 1
ATOM 946 C CA . ILE A 1 126 ? 8.100 3.728 -16.135 1.00 91.62 126 ILE A CA 1
ATOM 947 C C . ILE A 1 126 ? 7.698 2.328 -16.584 1.00 91.62 126 ILE A C 1
ATOM 949 O O . ILE A 1 126 ? 7.912 1.355 -15.855 1.00 91.62 126 ILE A O 1
ATOM 953 N N . TYR A 1 127 ? 7.147 2.251 -17.791 1.00 91.75 127 TYR A N 1
ATOM 954 C CA . TYR A 1 127 ? 6.740 1.017 -18.440 1.00 91.75 127 TYR A CA 1
ATOM 955 C C . TYR A 1 127 ? 7.546 0.797 -19.708 1.00 91.75 127 TYR A C 1
ATOM 957 O O . TYR A 1 127 ? 7.690 1.713 -20.513 1.00 91.75 127 TYR A O 1
ATOM 965 N N . LEU A 1 128 ? 8.022 -0.426 -19.904 1.00 91.12 128 LEU A N 1
ATOM 966 C CA . LEU A 1 128 ? 8.704 -0.841 -21.126 1.00 91.12 128 LEU A CA 1
ATOM 967 C C . LEU A 1 128 ? 7.852 -1.920 -21.776 1.00 91.12 128 LEU A C 1
ATOM 969 O O . LEU A 1 128 ? 7.551 -2.913 -21.112 1.00 91.12 128 LEU A O 1
ATOM 973 N N . GLN A 1 129 ? 7.470 -1.733 -23.038 1.00 89.56 129 GLN A N 1
ATOM 974 C CA . GLN A 1 129 ? 6.796 -2.748 -23.838 1.00 89.56 129 GLN A CA 1
ATOM 975 C C . GLN A 1 129 ? 7.801 -3.366 -24.819 1.00 89.56 129 GLN A C 1
ATOM 977 O O . GLN A 1 129 ? 8.085 -2.794 -25.872 1.00 89.56 129 GLN A O 1
ATOM 982 N N . PRO A 1 130 ? 8.363 -4.542 -24.504 1.00 85.44 130 PRO A N 1
ATOM 983 C CA . PRO A 1 130 ? 9.266 -5.230 -25.407 1.00 85.44 130 PRO A CA 1
ATOM 984 C C . PRO A 1 130 ? 8.451 -5.853 -26.544 1.00 85.44 130 PRO A C 1
ATOM 986 O O . PRO A 1 130 ? 7.435 -6.503 -26.301 1.00 85.44 130 PRO A O 1
ATOM 989 N N . GLY A 1 131 ? 8.916 -5.718 -27.786 1.00 82.50 131 GLY A N 1
ATOM 990 C CA . GLY A 1 131 ? 8.247 -6.330 -28.943 1.00 82.50 131 GLY A CA 1
ATOM 991 C C . GLY A 1 131 ? 8.388 -7.858 -29.022 1.00 82.50 131 GLY A C 1
ATOM 992 O O . GLY A 1 131 ? 7.724 -8.499 -29.831 1.00 82.50 131 GLY A O 1
ATOM 993 N N . SER A 1 132 ? 9.272 -8.460 -28.216 1.00 85.69 132 SER A N 1
ATOM 994 C CA . SER A 1 132 ? 9.504 -9.909 -28.169 1.00 85.69 132 SER A CA 1
ATOM 995 C C . SER A 1 132 ? 10.147 -10.345 -26.848 1.00 85.69 132 SER A C 1
ATOM 997 O O . SER A 1 132 ? 10.732 -9.536 -26.128 1.00 85.69 132 SER A O 1
ATOM 999 N N . GLU A 1 133 ? 10.121 -11.647 -26.556 1.00 86.56 133 GLU A N 1
ATOM 1000 C CA . GLU A 1 133 ? 10.844 -12.225 -25.412 1.00 86.56 133 GLU A CA 1
ATOM 1001 C C . GLU A 1 133 ? 12.364 -12.033 -25.512 1.00 86.56 133 GLU A C 1
ATOM 1003 O O . GLU A 1 133 ? 13.027 -11.775 -24.509 1.00 86.56 133 GLU A O 1
ATOM 1008 N N . SER A 1 134 ? 12.941 -12.080 -26.715 1.00 87.19 134 SER A N 1
ATOM 1009 C CA . SER A 1 134 ? 14.364 -11.772 -26.913 1.00 87.19 134 SER A CA 1
ATOM 1010 C C . SER A 1 134 ? 14.684 -10.320 -26.545 1.00 87.19 134 SER A C 1
ATOM 1012 O O . SER A 1 134 ? 15.723 -10.054 -25.941 1.00 87.19 134 SER A O 1
ATOM 1014 N N . ALA A 1 135 ? 13.768 -9.387 -26.834 1.00 87.69 135 ALA A N 1
ATOM 1015 C CA . ALA A 1 135 ? 13.908 -7.991 -26.426 1.00 87.69 135 ALA A CA 1
ATOM 1016 C C . ALA A 1 135 ? 13.850 -7.828 -24.897 1.00 87.69 135 ALA A C 1
ATOM 1018 O O . ALA A 1 135 ? 14.610 -7.033 -24.353 1.00 87.69 135 ALA A O 1
ATOM 1019 N N . VAL A 1 136 ? 13.035 -8.621 -24.185 1.00 88.56 136 VAL A N 1
ATOM 1020 C CA . VAL A 1 136 ? 13.033 -8.637 -22.706 1.00 88.56 136 VAL A CA 1
ATOM 1021 C C . VAL A 1 136 ? 14.429 -8.961 -22.167 1.00 88.56 136 VAL A C 1
ATOM 1023 O O . VAL A 1 136 ? 14.927 -8.261 -21.289 1.00 88.56 136 VAL A O 1
ATOM 1026 N N . HIS A 1 137 ? 15.080 -9.998 -22.700 1.00 90.25 137 HIS A N 1
ATOM 1027 C CA . HIS A 1 137 ? 16.414 -10.407 -22.252 1.00 90.25 137 HIS A CA 1
ATOM 1028 C C . HIS A 1 137 ? 17.477 -9.343 -22.553 1.00 90.25 137 HIS A C 1
ATOM 1030 O O . HIS A 1 137 ? 18.331 -9.087 -21.705 1.00 90.25 137 HIS A O 1
ATOM 1036 N N . ALA A 1 138 ? 17.401 -8.694 -23.720 1.00 90.06 138 ALA A N 1
ATOM 1037 C CA . ALA A 1 138 ? 18.296 -7.595 -24.079 1.00 90.06 138 ALA A CA 1
ATOM 1038 C C . ALA A 1 138 ? 18.144 -6.397 -23.126 1.00 90.06 138 ALA A C 1
ATOM 1040 O O . ALA A 1 138 ? 19.141 -5.915 -22.594 1.00 90.06 138 ALA A O 1
ATOM 1041 N N . ILE A 1 139 ? 16.902 -5.989 -22.831 1.00 90.94 139 ILE A N 1
ATOM 1042 C CA . ILE A 1 139 ? 16.592 -4.923 -21.863 1.00 90.94 139 ILE A CA 1
ATOM 1043 C C . ILE A 1 139 ? 17.159 -5.262 -20.483 1.00 90.94 139 ILE A C 1
ATOM 1045 O O . ILE A 1 139 ? 17.800 -4.423 -19.853 1.00 90.94 139 ILE A O 1
ATOM 1049 N N . ILE A 1 140 ? 16.936 -6.490 -20.001 1.00 92.31 140 ILE A N 1
ATOM 1050 C CA . ILE A 1 140 ? 17.448 -6.926 -18.695 1.00 92.31 140 ILE A CA 1
ATOM 1051 C C . ILE A 1 140 ? 18.975 -6.836 -18.666 1.00 92.31 140 ILE A C 1
ATOM 1053 O O . ILE A 1 140 ? 19.522 -6.299 -17.708 1.00 92.31 140 ILE A O 1
ATOM 1057 N N . ALA A 1 141 ? 19.658 -7.335 -19.699 1.00 91.88 141 ALA A N 1
ATOM 1058 C CA . ALA A 1 141 ? 21.116 -7.324 -19.766 1.00 91.88 141 ALA A CA 1
ATOM 1059 C C . ALA A 1 141 ? 21.685 -5.896 -19.790 1.00 91.88 141 ALA A C 1
ATOM 1061 O O . ALA A 1 141 ? 22.633 -5.600 -19.061 1.00 91.88 141 ALA A O 1
ATOM 1062 N N . GLU A 1 142 ? 21.087 -5.002 -20.579 1.00 91.88 142 GLU A N 1
ATOM 1063 C CA . GLU A 1 142 ? 21.506 -3.602 -20.670 1.00 91.88 142 GLU A CA 1
ATOM 1064 C C . GLU A 1 142 ? 21.326 -2.869 -19.335 1.00 91.88 142 GLU A C 1
ATOM 1066 O O . GLU A 1 142 ? 22.267 -2.252 -18.827 1.00 91.88 142 GLU A O 1
ATOM 1071 N N . LEU A 1 143 ? 20.150 -2.993 -18.710 1.00 93.12 143 LEU A N 1
ATOM 1072 C CA . LEU A 1 143 ? 19.880 -2.343 -17.428 1.00 93.12 143 LEU A CA 1
ATOM 1073 C C . LEU A 1 143 ? 20.725 -2.932 -16.290 1.00 93.12 143 LEU A C 1
ATOM 1075 O O . LEU A 1 143 ? 21.234 -2.170 -15.471 1.00 93.12 143 LEU A O 1
ATOM 1079 N N . ALA A 1 144 ? 20.929 -4.251 -16.255 1.00 93.62 144 ALA A N 1
ATOM 1080 C CA . ALA A 1 144 ? 21.772 -4.902 -15.250 1.00 93.62 144 ALA A CA 1
ATOM 1081 C C . ALA A 1 144 ? 23.257 -4.522 -15.394 1.00 93.62 144 ALA A C 1
ATOM 1083 O O . ALA A 1 144 ? 23.966 -4.410 -14.395 1.00 93.62 144 ALA A O 1
ATOM 1084 N N . SER A 1 145 ? 23.737 -4.264 -16.619 1.00 93.62 145 SER A N 1
ATOM 1085 C CA . SER A 1 145 ? 25.097 -3.751 -16.834 1.00 93.62 145 SER A CA 1
ATOM 1086 C C . SER A 1 145 ? 25.279 -2.335 -16.281 1.00 93.62 145 SER A C 1
ATOM 1088 O O . SER A 1 145 ? 26.384 -1.976 -15.871 1.00 93.62 145 SER A O 1
ATOM 1090 N N . ALA A 1 146 ? 24.228 -1.513 -16.297 1.00 93.62 146 ALA A N 1
ATOM 1091 C CA . ALA A 1 146 ? 24.270 -0.151 -15.773 1.00 93.62 146 ALA A CA 1
ATOM 1092 C C . ALA A 1 146 ? 24.015 -0.085 -14.260 1.00 93.62 146 ALA A C 1
ATOM 1094 O O . ALA A 1 146 ? 24.570 0.784 -13.577 1.00 93.62 146 ALA A O 1
ATOM 1095 N N . GLU A 1 147 ? 23.193 -1.000 -13.746 1.00 94.50 147 GLU A N 1
ATOM 1096 C CA . GLU A 1 147 ? 22.784 -1.085 -12.350 1.00 94.50 147 GLU A CA 1
ATOM 1097 C C . GLU A 1 147 ? 22.903 -2.530 -11.832 1.00 94.50 147 GLU A C 1
ATOM 1099 O O . GLU A 1 147 ? 21.961 -3.311 -11.964 1.00 94.50 147 GLU A O 1
ATOM 1104 N N . PRO A 1 148 ? 24.047 -2.896 -11.220 1.00 91.69 148 PRO A N 1
ATOM 1105 C CA . PRO A 1 148 ? 24.294 -4.259 -10.743 1.00 91.69 148 PRO A CA 1
ATOM 1106 C C . PRO A 1 148 ? 23.300 -4.757 -9.685 1.00 91.69 148 PRO A C 1
ATOM 1108 O O . PRO A 1 148 ? 23.093 -5.962 -9.566 1.00 91.69 148 PRO A O 1
ATOM 1111 N N . ASP A 1 149 ? 22.675 -3.841 -8.937 1.00 92.38 149 ASP A N 1
ATOM 1112 C CA . ASP A 1 149 ? 21.680 -4.155 -7.905 1.00 92.38 149 ASP A CA 1
ATOM 1113 C C . ASP A 1 149 ? 20.251 -4.300 -8.475 1.00 92.38 149 ASP A C 1
ATOM 1115 O O . ASP A 1 149 ? 19.296 -4.493 -7.719 1.00 92.38 149 ASP A O 1
ATOM 1119 N N . LEU A 1 150 ? 20.075 -4.197 -9.801 1.00 95.56 150 LEU A N 1
ATOM 1120 C CA . LEU A 1 150 ? 18.784 -4.389 -10.457 1.00 95.56 150 LEU A CA 1
ATOM 1121 C C . LEU A 1 150 ? 18.301 -5.831 -10.298 1.00 95.56 150 LEU A C 1
ATOM 1123 O O . LEU A 1 150 ? 18.933 -6.786 -10.749 1.00 95.56 150 LEU A O 1
ATOM 1127 N N . ILE A 1 151 ? 17.102 -5.979 -9.747 1.00 96.00 151 ILE A N 1
ATOM 1128 C CA . ILE A 1 151 ? 16.443 -7.274 -9.609 1.00 96.00 151 ILE A CA 1
ATOM 1129 C C . ILE A 1 151 ? 15.435 -7.441 -10.743 1.00 96.00 151 ILE A C 1
ATOM 1131 O O . ILE A 1 151 ? 14.538 -6.618 -10.921 1.00 96.00 151 ILE A O 1
ATOM 1135 N N . PHE A 1 152 ? 15.521 -8.548 -11.477 1.00 95.19 152 PHE A N 1
ATOM 1136 C CA . PHE A 1 152 ? 14.442 -8.959 -12.369 1.00 95.19 152 PHE A CA 1
ATOM 1137 C C . PHE A 1 152 ? 13.448 -9.868 -11.638 1.00 95.19 152 PHE A C 1
ATOM 1139 O O . PHE A 1 152 ? 13.829 -10.817 -10.949 1.00 95.19 152 PHE A O 1
ATOM 1146 N N . SER A 1 153 ? 12.156 -9.592 -11.805 1.00 93.94 153 SER A N 1
ATOM 1147 C CA . SER A 1 153 ? 11.062 -10.363 -11.215 1.00 93.94 153 SER A CA 1
ATOM 1148 C C . SER A 1 153 ? 10.060 -10.775 -12.288 1.00 93.94 153 SER A C 1
ATOM 1150 O O . SER A 1 153 ? 9.554 -9.946 -13.045 1.00 93.94 153 SER A O 1
ATOM 1152 N N . SER A 1 154 ? 9.721 -12.066 -12.340 1.00 91.19 154 SER A N 1
ATOM 1153 C CA . SER A 1 154 ? 8.734 -12.573 -13.300 1.00 91.19 154 SER A CA 1
ATOM 1154 C C . SER A 1 154 ? 7.344 -11.979 -13.075 1.00 91.19 154 SER A C 1
ATOM 1156 O O . SER A 1 154 ? 6.635 -11.753 -14.044 1.00 91.19 154 SER A O 1
ATOM 1158 N N . CYS A 1 155 ? 6.966 -11.711 -11.821 1.00 93.50 155 CYS A N 1
ATOM 1159 C CA . CYS A 1 155 ? 5.808 -10.902 -11.448 1.00 93.50 155 CYS A CA 1
ATOM 1160 C C . CYS A 1 155 ? 5.858 -10.581 -9.9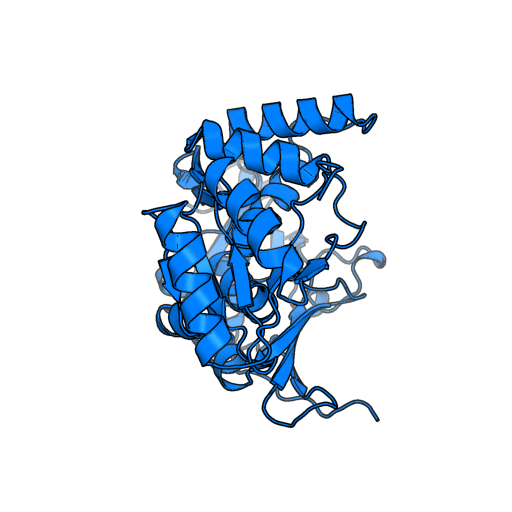43 1.00 93.50 155 CYS A C 1
ATOM 1162 O O . CYS A 1 155 ? 5.526 -11.422 -9.102 1.00 93.50 155 CYS A O 1
ATOM 1164 N N . SER A 1 156 ? 6.254 -9.359 -9.581 1.00 94.75 156 SER A N 1
ATOM 1165 C CA . SER A 1 156 ? 6.385 -8.930 -8.183 1.00 94.75 156 SER A CA 1
ATOM 1166 C C . SER A 1 156 ? 5.056 -8.937 -7.434 1.00 94.75 156 SER A C 1
ATOM 1168 O O . SER A 1 156 ? 5.031 -9.371 -6.289 1.00 94.75 156 SER A O 1
ATOM 1170 N N . SER A 1 157 ? 3.946 -8.540 -8.069 1.00 95.00 157 SER A N 1
ATOM 1171 C CA . SER A 1 157 ? 2.613 -8.615 -7.448 1.00 95.00 157 SER A CA 1
ATOM 1172 C C . SER A 1 157 ? 2.243 -10.058 -7.084 1.00 95.00 157 SER A C 1
ATOM 1174 O O . SER A 1 157 ? 1.915 -10.346 -5.932 1.00 95.00 157 SER A O 1
ATOM 1176 N N . ALA A 1 158 ? 2.383 -10.999 -8.026 1.00 93.50 158 ALA A N 1
ATOM 1177 C CA . ALA A 1 158 ? 2.071 -12.404 -7.778 1.00 93.50 158 ALA A CA 1
ATOM 1178 C C . ALA A 1 158 ? 2.996 -13.020 -6.715 1.00 93.50 158 ALA A C 1
ATOM 1180 O O . ALA A 1 158 ? 2.504 -13.690 -5.806 1.00 93.50 158 ALA A O 1
ATOM 1181 N N . LYS A 1 159 ? 4.307 -12.751 -6.777 1.00 94.56 159 LYS A N 1
ATOM 1182 C CA . LYS A 1 159 ? 5.288 -13.230 -5.789 1.00 94.56 159 LYS A CA 1
ATOM 1183 C C . LYS A 1 159 ? 5.036 -12.655 -4.394 1.00 94.56 159 LYS A C 1
ATOM 1185 O O . LYS A 1 159 ? 5.116 -13.375 -3.409 1.00 94.56 159 LYS A O 1
ATOM 1190 N N . LEU A 1 160 ? 4.696 -11.374 -4.292 1.00 95.31 160 LEU A N 1
ATOM 1191 C CA . LEU A 1 160 ? 4.397 -10.742 -3.008 1.00 95.31 160 LEU A CA 1
ATOM 1192 C C . LEU A 1 160 ? 3.053 -11.226 -2.442 1.00 95.31 160 LEU A C 1
ATOM 1194 O O . LEU A 1 160 ? 2.910 -11.403 -1.238 1.00 95.31 160 LEU A O 1
ATOM 1198 N N . SER A 1 161 ? 2.078 -11.536 -3.303 1.00 96.62 161 SER A N 1
ATOM 1199 C CA . SER A 1 161 ? 0.791 -12.085 -2.857 1.00 96.62 161 SER A CA 1
ATOM 1200 C C . SER A 1 161 ? 0.922 -13.436 -2.141 1.00 96.62 161 SER A C 1
ATOM 1202 O O . SER A 1 161 ? 0.095 -13.746 -1.289 1.00 96.62 161 SER A O 1
ATOM 1204 N N . THR A 1 162 ? 1.948 -14.246 -2.452 1.00 95.06 162 THR A N 1
ATOM 1205 C CA . THR A 1 162 ? 2.173 -15.538 -1.774 1.00 95.06 162 THR A CA 1
ATOM 1206 C C . THR A 1 162 ? 2.767 -15.388 -0.380 1.00 95.06 162 THR A C 1
ATOM 1208 O O . THR A 1 162 ? 2.735 -16.343 0.387 1.00 95.06 162 THR A O 1
ATOM 1211 N N . THR A 1 163 ? 3.327 -14.223 -0.046 1.00 94.38 163 THR A N 1
ATOM 1212 C CA . THR A 1 163 ? 3.914 -13.961 1.276 1.00 94.38 163 THR A CA 1
ATOM 1213 C C . THR A 1 163 ? 2.930 -13.287 2.229 1.00 94.38 163 THR A C 1
ATOM 1215 O O . THR A 1 163 ? 3.296 -12.971 3.359 1.00 94.38 163 THR A O 1
ATOM 1218 N N . LEU A 1 164 ? 1.698 -13.017 1.784 1.00 95.38 164 LEU A N 1
ATOM 1219 C CA . LEU A 1 164 ? 0.667 -12.423 2.627 1.00 95.38 164 LEU A CA 1
ATOM 1220 C C . LEU A 1 164 ? 0.242 -13.423 3.710 1.00 95.38 164 LEU A C 1
ATOM 1222 O O . LEU A 1 164 ? -0.426 -14.416 3.430 1.00 95.38 164 LEU A O 1
ATOM 1226 N N . GLY A 1 165 ? 0.637 -13.148 4.952 1.00 91.19 165 GLY A N 1
ATOM 1227 C CA . GLY A 1 165 ? 0.141 -13.847 6.136 1.00 91.19 165 GLY A CA 1
ATOM 1228 C C . GLY A 1 165 ? -1.170 -13.251 6.651 1.00 91.19 165 GLY A C 1
ATOM 1229 O O . GLY A 1 165 ? -1.555 -12.146 6.263 1.00 91.19 165 GLY A O 1
ATOM 1230 N N . ALA A 1 166 ? -1.835 -13.969 7.558 1.00 93.38 166 ALA A N 1
ATOM 1231 C CA . ALA A 1 166 ? -3.052 -13.493 8.210 1.00 93.38 166 ALA A CA 1
ATOM 1232 C C . ALA A 1 166 ? -2.804 -12.156 8.930 1.00 93.38 166 ALA A C 1
ATOM 1234 O O . ALA A 1 166 ? -1.986 -12.080 9.838 1.00 93.38 166 ALA A O 1
ATOM 1235 N N . THR A 1 167 ? -3.521 -11.094 8.569 1.00 89.88 167 THR A N 1
ATOM 1236 C CA . THR A 1 167 ? -3.315 -9.752 9.139 1.00 89.88 167 THR A CA 1
ATOM 1237 C C . THR A 1 167 ? -3.543 -9.701 10.647 1.00 89.88 167 THR A C 1
ATOM 1239 O O . THR A 1 167 ? -2.848 -8.963 11.342 1.00 89.88 167 THR A O 1
ATOM 1242 N N . ALA A 1 168 ? -4.436 -10.539 11.176 1.00 87.31 168 ALA A N 1
ATOM 1243 C CA . ALA A 1 168 ? -4.648 -10.664 12.615 1.00 87.31 168 ALA A CA 1
ATOM 1244 C C . ALA A 1 168 ? -3.377 -11.093 13.379 1.00 87.31 168 ALA A C 1
ATOM 1246 O O . ALA A 1 168 ? -3.205 -10.686 14.524 1.00 87.31 168 ALA A O 1
ATOM 1247 N N . SER A 1 169 ? -2.452 -11.842 12.756 1.00 87.69 169 SER A N 1
ATOM 1248 C CA . SER A 1 169 ? -1.201 -12.259 13.412 1.00 87.69 169 SER A CA 1
ATOM 1249 C C . SER A 1 169 ? -0.187 -11.123 13.580 1.00 87.69 169 SER A C 1
ATOM 1251 O O . SER A 1 169 ? 0.781 -11.271 14.321 1.00 87.69 169 SER A O 1
ATOM 1253 N N . GLN A 1 170 ? -0.404 -9.988 12.908 1.00 86.25 170 GLN A N 1
ATOM 1254 C CA . GLN A 1 170 ? 0.430 -8.789 13.022 1.00 86.25 170 GLN A CA 1
ATOM 1255 C C . GLN A 1 170 ? -0.033 -7.858 14.149 1.00 86.25 170 GLN A C 1
ATOM 1257 O O . GLN A 1 170 ? 0.633 -6.860 14.433 1.00 86.25 170 GLN A O 1
ATOM 1262 N N . LEU A 1 171 ? -1.185 -8.142 14.765 1.00 92.75 171 LEU A N 1
ATOM 1263 C CA . LEU A 1 171 ? -1.689 -7.359 15.883 1.00 92.75 171 LEU A CA 1
ATOM 1264 C C . LEU A 1 171 ? -0.971 -7.746 17.174 1.00 92.75 171 LEU A C 1
ATOM 1266 O O . LEU A 1 171 ? -0.649 -8.908 17.412 1.00 92.75 171 LEU A O 1
ATOM 1270 N N . VAL A 1 172 ? -0.750 -6.753 18.028 1.00 94.44 172 VAL A N 1
ATOM 1271 C CA . VAL A 1 172 ? -0.061 -6.920 19.309 1.00 94.44 172 VAL A CA 1
ATOM 1272 C C . VAL A 1 172 ? -0.986 -6.557 20.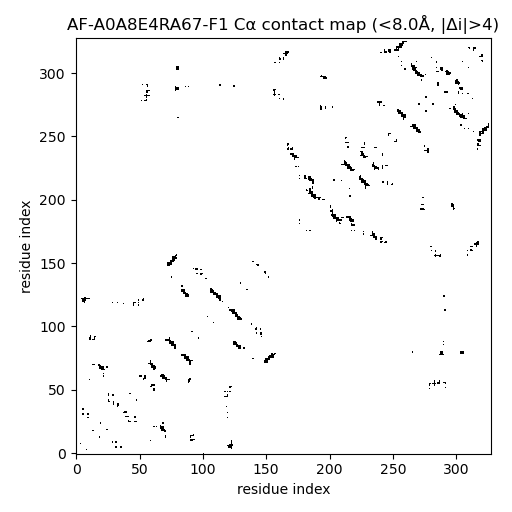458 1.00 94.44 172 VAL A C 1
ATOM 1274 O O . VAL A 1 172 ? -1.865 -5.710 20.309 1.00 94.44 172 VAL A O 1
ATOM 1277 N N . GLY A 1 173 ? -0.782 -7.179 21.618 1.00 95.81 173 GLY A N 1
ATOM 1278 C CA . GLY A 1 173 ? -1.471 -6.769 22.839 1.00 95.81 173 GLY A CA 1
ATOM 1279 C C . GLY A 1 173 ? -1.121 -5.323 23.189 1.00 95.81 173 GLY A C 1
ATOM 1280 O O . GLY A 1 173 ? 0.053 -4.952 23.198 1.00 95.81 173 GLY A O 1
ATOM 1281 N N . ILE A 1 174 ? -2.133 -4.507 23.470 1.00 94.81 174 ILE A N 1
ATOM 1282 C CA . ILE A 1 174 ? -1.962 -3.108 23.874 1.00 94.81 174 ILE A CA 1
ATOM 1283 C C . ILE A 1 174 ? -2.744 -2.824 25.157 1.00 94.81 174 ILE A C 1
ATOM 1285 O O . ILE A 1 174 ? -3.618 -3.589 25.555 1.00 94.81 174 ILE A O 1
ATOM 1289 N N . ALA A 1 175 ? -2.439 -1.704 25.809 1.00 92.75 175 ALA A N 1
ATOM 1290 C CA . ALA A 1 175 ? -3.311 -1.167 26.846 1.00 92.75 175 ALA A CA 1
ATOM 1291 C C . ALA A 1 175 ? -4.532 -0.488 26.206 1.00 92.75 175 ALA A C 1
ATOM 1293 O O . ALA A 1 175 ? -4.408 0.168 25.166 1.00 92.75 175 ALA A O 1
ATOM 1294 N N . GLY A 1 176 ? -5.691 -0.634 26.848 1.00 92.25 176 GLY A N 1
ATOM 1295 C CA . GLY A 1 176 ? -6.887 0.131 26.504 1.00 92.25 176 GLY A CA 1
ATOM 1296 C C . GLY A 1 176 ? -6.748 1.622 26.842 1.00 92.25 176 GLY A C 1
ATOM 1297 O O . GLY A 1 176 ? -5.757 2.025 27.460 1.00 92.25 176 GLY A O 1
ATOM 1298 N N . PRO A 1 177 ? -7.735 2.447 26.455 1.00 92.94 177 PRO A N 1
ATOM 1299 C CA . PRO A 1 177 ? -7.771 3.858 26.831 1.00 92.94 177 PRO A CA 1
ATOM 1300 C C . PRO A 1 177 ? -7.853 4.010 28.357 1.00 92.94 177 PRO A C 1
ATOM 1302 O O . PRO A 1 177 ? -8.606 3.296 29.021 1.00 92.94 177 PRO A O 1
ATOM 1305 N N . VAL A 1 178 ? -7.095 4.954 28.916 1.00 89.94 178 VAL A N 1
ATOM 1306 C CA . VAL A 1 178 ? -7.077 5.259 30.358 1.00 89.94 178 VAL A CA 1
ATOM 1307 C C . VAL A 1 178 ? -7.234 6.758 30.610 1.00 89.94 178 VAL A C 1
ATOM 1309 O O . VAL A 1 178 ? -6.773 7.578 29.817 1.00 89.94 178 VAL A O 1
ATOM 1312 N N . GLY A 1 179 ? -7.857 7.123 31.735 1.00 89.06 179 GLY A N 1
ATOM 1313 C CA . GLY A 1 179 ? -8.049 8.524 32.127 1.00 89.06 179 GLY A CA 1
ATOM 1314 C C . GLY A 1 179 ? -8.743 9.340 31.032 1.00 89.06 179 GLY A C 1
ATOM 1315 O O . GLY A 1 179 ? -9.752 8.907 30.481 1.00 89.06 179 GLY A O 1
ATOM 1316 N N . ASP A 1 180 ? -8.164 10.487 30.674 1.00 88.50 180 ASP A N 1
ATOM 1317 C CA . ASP A 1 180 ? -8.722 11.392 29.660 1.00 88.50 180 ASP A CA 1
ATOM 1318 C C . ASP A 1 180 ? -8.826 10.770 28.258 1.00 88.50 180 ASP A C 1
ATOM 1320 O O . ASP A 1 180 ? -9.654 11.207 27.457 1.00 88.50 180 ASP A O 1
ATOM 1324 N N . GLU A 1 181 ? -8.043 9.725 27.949 1.00 90.69 181 GLU A N 1
ATOM 1325 C CA . GLU A 1 181 ? -8.145 9.027 26.660 1.00 90.69 181 GLU A CA 1
ATOM 1326 C C . GLU A 1 181 ? -9.535 8.400 26.477 1.00 90.69 181 GLU A C 1
ATOM 1328 O O . GLU A 1 181 ? -10.064 8.394 25.362 1.00 90.69 181 GLU A O 1
ATOM 1333 N N . ALA A 1 182 ? -10.163 7.944 27.569 1.00 89.94 182 ALA A N 1
ATOM 1334 C CA . ALA A 1 182 ? -11.496 7.343 27.547 1.00 89.94 182 ALA A CA 1
ATOM 1335 C C . ALA A 1 182 ? -12.572 8.325 27.050 1.00 89.94 182 ALA A C 1
ATOM 1337 O O . ALA A 1 182 ? -13.497 7.920 26.351 1.00 89.94 182 ALA A O 1
ATOM 1338 N N . ASN A 1 183 ? -12.403 9.632 27.282 1.00 92.12 183 ASN A N 1
ATOM 1339 C CA . ASN A 1 183 ? -13.335 10.663 26.803 1.00 92.12 183 ASN A CA 1
ATOM 1340 C C . ASN A 1 183 ? -13.311 10.818 25.269 1.00 92.12 183 ASN A C 1
ATOM 1342 O O . ASN A 1 183 ? -14.251 11.331 24.652 1.00 92.12 183 ASN A O 1
ATOM 1346 N N . THR A 1 184 ? -12.233 10.361 24.629 1.00 95.38 184 THR A N 1
ATOM 1347 C CA . THR A 1 184 ? -12.065 10.390 23.170 1.00 95.38 184 THR A CA 1
ATOM 1348 C C . THR A 1 184 ? -12.421 9.064 22.507 1.00 95.38 184 THR A C 1
ATOM 1350 O O . THR A 1 184 ? -12.274 8.934 21.290 1.00 95.38 184 THR A O 1
ATOM 1353 N N . LEU A 1 185 ? -12.908 8.089 23.283 1.00 96.75 185 LEU A N 1
ATOM 1354 C CA . LEU A 1 185 ? -13.230 6.761 22.790 1.00 96.75 185 LEU A CA 1
ATOM 1355 C C . LEU A 1 185 ? -14.339 6.824 21.740 1.00 96.75 185 LEU A C 1
ATOM 1357 O O . LEU A 1 185 ? -15.392 7.447 21.921 1.00 96.75 185 LEU A O 1
ATOM 1361 N N . ARG A 1 186 ? -14.075 6.179 20.608 1.00 97.25 186 ARG A N 1
ATOM 1362 C CA . ARG A 1 186 ? -15.010 6.010 19.504 1.00 97.25 186 ARG A CA 1
ATOM 1363 C C . ARG A 1 186 ? -15.052 4.552 19.075 1.00 97.25 186 ARG A C 1
ATOM 1365 O O . ARG A 1 186 ? -14.006 3.912 19.018 1.00 97.25 186 ARG A O 1
ATOM 1372 N N . VAL A 1 187 ? -16.227 4.060 18.712 1.00 96.81 187 VAL A N 1
ATOM 1373 C CA . VAL A 1 187 ? -16.436 2.727 18.133 1.00 96.81 187 VAL A CA 1
ATOM 1374 C C . VAL A 1 187 ? -16.626 2.827 16.620 1.00 96.81 187 VAL A C 1
ATOM 1376 O O . VAL A 1 187 ? -17.103 3.843 16.109 1.00 96.81 187 VAL A O 1
ATOM 1379 N N . MET A 1 188 ? -16.193 1.807 15.885 1.00 96.12 188 MET A N 1
ATOM 1380 C CA . MET A 1 188 ? -16.369 1.731 14.440 1.00 96.12 188 MET A CA 1
ATOM 1381 C C . MET A 1 188 ? -17.840 1.479 14.086 1.00 96.12 188 MET A C 1
ATOM 1383 O O . MET A 1 188 ? -18.393 0.443 14.441 1.00 96.12 188 MET A O 1
ATOM 1387 N N . ASN A 1 189 ? -18.433 2.368 13.290 1.00 93.69 189 ASN A N 1
ATOM 1388 C CA . ASN A 1 189 ? -19.688 2.097 12.597 1.00 93.69 189 ASN A CA 1
ATOM 1389 C C . ASN A 1 189 ? -19.390 1.454 11.231 1.00 93.69 189 ASN A C 1
ATOM 1391 O O . ASN A 1 189 ? -18.943 2.116 10.288 1.00 93.69 189 ASN A O 1
ATOM 1395 N N . ILE A 1 190 ? -19.668 0.153 11.137 1.00 90.62 190 ILE A N 1
ATOM 1396 C CA . ILE A 1 190 ? -19.425 -0.676 9.949 1.00 90.62 190 ILE A CA 1
ATOM 1397 C C . ILE A 1 190 ? -20.335 -0.280 8.778 1.00 90.62 190 ILE A C 1
ATOM 1399 O O . ILE A 1 190 ? -19.888 -0.276 7.630 1.00 90.62 190 ILE A O 1
ATOM 1403 N N . GLN A 1 191 ? -21.576 0.135 9.049 1.00 89.19 191 GLN A N 1
ATOM 1404 C CA . GLN A 1 191 ? -22.535 0.555 8.017 1.00 89.19 191 GLN A CA 1
ATOM 1405 C C . GLN A 1 191 ? -22.013 1.765 7.230 1.00 89.19 191 GLN A C 1
ATOM 1407 O O . GLN A 1 191 ? -22.258 1.906 6.032 1.00 89.19 191 GLN A O 1
ATOM 1412 N N . ASN A 1 192 ? -21.199 2.601 7.878 1.00 91.38 192 ASN A N 1
ATOM 1413 C CA . ASN A 1 192 ? -20.626 3.787 7.261 1.00 91.38 192 ASN A CA 1
ATOM 1414 C C . ASN A 1 192 ? -19.382 3.515 6.400 1.00 91.38 192 ASN A C 1
ATOM 1416 O O . ASN A 1 192 ? -18.873 4.473 5.807 1.00 91.38 192 ASN A O 1
ATOM 1420 N N . LEU A 1 193 ? -18.892 2.273 6.276 1.00 90.00 193 LEU A N 1
ATOM 1421 C CA . LEU A 1 193 ? -17.693 1.957 5.479 1.00 90.00 193 LEU A CA 1
ATOM 1422 C C . LEU A 1 193 ? -17.859 2.251 3.984 1.00 90.00 193 LEU A C 1
ATOM 1424 O O . LEU A 1 193 ? -16.937 2.785 3.368 1.00 90.00 193 LEU A O 1
ATOM 1428 N N . TRP A 1 194 ? -19.034 1.948 3.429 1.00 90.69 194 TRP A N 1
ATOM 1429 C CA . TRP A 1 194 ? -19.366 2.142 2.012 1.00 90.69 194 TRP A CA 1
ATOM 1430 C C . TRP A 1 194 ? -20.107 3.452 1.727 1.00 90.69 194 TRP A C 1
ATOM 1432 O O . TRP A 1 194 ? -20.552 3.675 0.604 1.00 90.69 194 TRP A O 1
ATOM 1442 N N . THR A 1 195 ? -20.246 4.339 2.713 1.00 89.94 195 THR A N 1
ATOM 1443 C CA . THR A 1 195 ? -20.882 5.644 2.481 1.00 89.94 195 THR A CA 1
ATOM 1444 C C . THR A 1 195 ? -19.903 6.612 1.805 1.00 89.94 195 THR A C 1
ATOM 1446 O O . THR A 1 195 ? -18.711 6.603 2.146 1.00 89.94 195 THR A O 1
ATOM 1449 N N . PRO A 1 196 ? -20.372 7.462 0.869 1.00 86.12 196 PRO A N 1
ATOM 1450 C CA . PRO A 1 196 ? -19.518 8.435 0.201 1.00 86.12 196 PRO A CA 1
ATOM 1451 C C . PRO A 1 196 ? -18.765 9.328 1.189 1.00 86.12 196 PRO A C 1
ATOM 1453 O O . PRO A 1 196 ? -19.330 9.754 2.201 1.00 86.12 196 PRO A O 1
ATOM 1456 N N . ALA A 1 197 ? -17.497 9.639 0.900 1.00 74.25 197 ALA A N 1
ATOM 1457 C CA . ALA A 1 197 ? -16.696 10.505 1.777 1.00 74.25 197 ALA A CA 1
ATOM 1458 C C . ALA A 1 197 ? -17.296 11.913 1.935 1.00 74.25 197 ALA A C 1
ATOM 1460 O O . ALA A 1 197 ? -17.155 12.527 2.992 1.00 74.25 197 ALA A O 1
ATOM 1461 N N . GLU A 1 198 ? -17.999 12.398 0.911 1.00 76.94 198 GLU A N 1
ATOM 1462 C CA . GLU A 1 198 ? -18.621 13.725 0.879 1.00 76.94 198 GLU A CA 1
ATOM 1463 C C . GLU A 1 198 ? -19.784 13.870 1.862 1.00 76.94 198 GLU A C 1
ATOM 1465 O O . GLU A 1 198 ? -19.996 14.954 2.403 1.00 76.94 198 GLU A O 1
ATOM 1470 N N . LEU A 1 199 ? -20.495 12.778 2.167 1.00 78.81 199 LEU A N 1
ATOM 1471 C CA . LEU A 1 199 ? -21.667 12.811 3.048 1.00 78.81 199 LEU A CA 1
ATOM 1472 C C . LEU A 1 199 ? -21.312 13.006 4.532 1.00 78.81 199 LEU A C 1
ATOM 1474 O O . LEU A 1 199 ? -22.196 12.977 5.381 1.00 78.81 199 LEU A O 1
ATOM 1478 N N . ARG A 1 200 ? -20.025 13.195 4.869 1.00 73.56 200 ARG A N 1
ATOM 1479 C CA . ARG A 1 200 ? -19.491 13.435 6.227 1.00 73.56 200 ARG A CA 1
ATOM 1480 C C . ARG A 1 200 ? -19.939 12.432 7.301 1.00 73.56 200 ARG A C 1
ATOM 1482 O O . ARG A 1 200 ? -19.664 12.653 8.479 1.00 73.56 200 ARG A O 1
ATOM 1489 N N . TYR A 1 201 ? -20.542 11.303 6.922 1.00 81.50 201 TYR A N 1
ATOM 1490 C CA . TYR A 1 201 ? -20.835 10.213 7.843 1.00 81.50 201 TYR A CA 1
ATOM 1491 C C . TYR A 1 201 ? -19.530 9.674 8.417 1.00 81.50 201 TYR A C 1
ATOM 1493 O O . TYR A 1 201 ? -18.691 9.099 7.708 1.00 81.50 201 TYR A O 1
ATOM 1501 N N . SER A 1 202 ? -19.347 9.885 9.716 1.00 85.31 202 SER A N 1
ATOM 1502 C CA . SER A 1 202 ? -18.183 9.384 10.427 1.00 85.31 202 SER A CA 1
ATOM 1503 C C . SER A 1 202 ? -18.262 7.864 10.510 1.00 85.31 202 SER A C 1
ATOM 1505 O O . SER A 1 202 ? -19.276 7.300 10.908 1.00 85.31 202 SER A O 1
ATOM 1507 N N . MET A 1 203 ? -17.165 7.185 10.182 1.00 91.81 203 MET A N 1
ATOM 1508 C CA . MET A 1 203 ? -17.020 5.760 10.506 1.00 91.81 203 MET A CA 1
ATOM 1509 C C . MET A 1 203 ? -16.785 5.520 12.007 1.00 91.81 203 MET A C 1
ATOM 1511 O O . MET A 1 203 ? -16.644 4.379 12.419 1.00 91.81 203 MET A O 1
ATOM 1515 N N . TRP A 1 204 ? -16.651 6.587 12.799 1.00 94.25 204 TRP A N 1
ATOM 1516 C CA . TRP A 1 204 ? -16.331 6.557 14.222 1.00 94.25 204 TRP A CA 1
ATOM 1517 C C . TRP A 1 204 ? -17.427 7.264 15.014 1.00 94.25 204 TRP A C 1
ATOM 1519 O O . TRP A 1 204 ? -17.653 8.459 14.800 1.00 94.25 204 TRP A O 1
ATOM 1529 N N . GLU A 1 205 ? -18.051 6.559 15.948 1.00 94.81 205 GLU A N 1
ATOM 1530 C CA . GLU A 1 205 ? -19.139 7.065 16.788 1.00 94.81 205 GLU A CA 1
ATOM 1531 C C . GLU A 1 205 ? -18.711 7.147 18.246 1.00 94.81 205 GLU A C 1
ATOM 1533 O O . GLU A 1 205 ? -17.956 6.305 18.722 1.00 94.81 205 GLU A O 1
ATOM 1538 N N . SER A 1 206 ? -19.158 8.185 18.954 1.00 93.88 206 SER A N 1
ATOM 1539 C CA . SER A 1 206 ? -18.916 8.319 20.393 1.00 93.88 206 SER A CA 1
ATOM 1540 C C . SER A 1 206 ? -19.525 7.150 21.144 1.00 93.88 206 SER A C 1
ATOM 1542 O O . SER A 1 206 ? -20.710 6.878 20.990 1.00 93.88 206 SER A O 1
ATOM 1544 N N . THR A 1 207 ? -18.719 6.496 21.977 1.00 93.88 207 THR A N 1
ATOM 1545 C CA . THR A 1 207 ? -19.192 5.464 22.898 1.00 93.88 207 THR A CA 1
ATOM 1546 C C . THR A 1 207 ? -18.693 5.790 24.304 1.00 93.88 207 THR A C 1
ATOM 1548 O O . THR A 1 207 ? -17.526 6.170 24.440 1.00 93.88 207 THR A O 1
ATOM 1551 N N . PRO A 1 208 ? -19.546 5.696 25.339 1.00 89.56 208 PRO A N 1
ATOM 1552 C CA . PRO A 1 208 ? -19.124 5.931 26.717 1.00 89.56 208 PRO A CA 1
ATOM 1553 C C . PRO A 1 208 ? -18.225 4.805 27.239 1.00 89.56 208 PRO A C 1
ATOM 1555 O O . PRO A 1 208 ? -17.384 5.044 28.099 1.00 89.56 208 PRO A O 1
ATOM 1558 N N . GLU A 1 209 ? -18.378 3.593 26.700 1.00 91.81 209 GLU A N 1
ATOM 1559 C CA . GLU A 1 209 ? -17.669 2.402 27.159 1.00 91.81 209 GLU A CA 1
ATOM 1560 C C . GLU A 1 209 ? -17.124 1.581 25.980 1.00 91.81 209 GLU A C 1
ATOM 1562 O O . GLU A 1 209 ? -17.657 1.647 24.861 1.00 91.81 209 GLU A O 1
ATOM 1567 N N . PRO A 1 210 ? -16.047 0.806 26.198 1.00 93.56 210 PRO A N 1
ATOM 1568 C CA . PRO A 1 210 ? -15.596 -0.190 25.241 1.00 93.56 210 PRO A CA 1
ATOM 1569 C C . PRO A 1 210 ? -16.678 -1.232 24.949 1.00 93.56 210 PRO A C 1
ATOM 1571 O O . PRO A 1 210 ? -17.380 -1.688 25.844 1.00 93.56 210 PRO A O 1
ATOM 1574 N N . VAL A 1 211 ? -16.763 -1.645 23.688 1.00 93.94 211 VAL A N 1
ATOM 1575 C CA . VAL A 1 211 ? -17.747 -2.625 23.211 1.00 93.94 211 VAL A CA 1
ATOM 1576 C C . VAL A 1 211 ? -17.001 -3.885 22.802 1.00 93.94 211 VAL A C 1
ATOM 1578 O O . VAL A 1 211 ? -16.175 -3.846 21.894 1.00 93.94 211 VAL A O 1
ATOM 1581 N N . GLU A 1 212 ? -17.263 -4.995 23.479 1.00 93.69 212 GLU A N 1
ATOM 1582 C CA . GLU A 1 212 ? -16.647 -6.285 23.163 1.00 93.69 212 GLU A CA 1
ATOM 1583 C C . GLU A 1 212 ? -16.886 -6.668 21.688 1.00 93.69 212 GLU A C 1
ATOM 1585 O O . GLU A 1 212 ? -17.968 -6.448 21.141 1.00 93.69 212 GLU A O 1
ATOM 1590 N N . GLY A 1 213 ? -15.858 -7.191 21.017 1.00 91.38 213 GLY A N 1
ATOM 1591 C CA . GLY A 1 213 ? -15.918 -7.576 19.606 1.00 91.38 213 GLY A CA 1
ATOM 1592 C C . GLY A 1 213 ? -15.913 -6.420 18.604 1.00 91.38 213 GLY A C 1
ATOM 1593 O O . GLY A 1 213 ? -16.077 -6.647 17.408 1.00 91.38 213 GLY A O 1
ATOM 1594 N N . SER A 1 214 ? -15.736 -5.176 19.057 1.00 94.50 214 SER A N 1
ATOM 1595 C CA . SER A 1 214 ? -15.720 -3.998 18.184 1.00 94.50 214 SER A CA 1
ATOM 1596 C C . SER A 1 214 ? -14.333 -3.384 18.036 1.00 94.50 214 SER A C 1
ATOM 1598 O O . SER A 1 214 ? -13.478 -3.489 18.914 1.00 94.50 214 SER A O 1
ATOM 1600 N N . VAL A 1 215 ? -14.130 -2.683 16.918 1.00 97.12 215 VAL A N 1
ATOM 1601 C CA . VAL A 1 215 ? -12.948 -1.838 16.720 1.00 97.12 215 VAL A CA 1
ATOM 1602 C C . VAL A 1 215 ? -13.202 -0.462 17.305 1.00 97.12 215 VAL A C 1
ATOM 1604 O O . VAL A 1 215 ? -14.222 0.169 17.024 1.00 97.12 215 VAL A O 1
ATOM 1607 N N . HIS A 1 216 ? -12.219 0.044 18.033 1.00 97.44 216 HIS A N 1
ATOM 1608 C CA . HIS A 1 216 ? -12.226 1.367 18.622 1.00 97.44 216 HIS A CA 1
ATOM 1609 C C . HIS A 1 216 ? -11.081 2.218 18.112 1.00 97.44 216 HIS A C 1
ATOM 1611 O O . HIS A 1 216 ? -10.030 1.741 17.674 1.00 97.44 216 HIS A O 1
ATOM 1617 N N . ARG A 1 217 ? -11.295 3.521 18.234 1.00 96.44 217 ARG A N 1
ATOM 1618 C CA . ARG A 1 217 ? -10.287 4.552 18.075 1.00 96.44 217 ARG A CA 1
ATOM 1619 C C . ARG A 1 217 ? -10.355 5.487 19.272 1.00 96.44 217 ARG A C 1
ATOM 1621 O O . ARG A 1 217 ? -11.441 5.855 19.703 1.00 96.44 217 ARG A O 1
ATOM 1628 N N . TRP A 1 218 ? -9.202 5.931 19.744 1.00 96.31 218 TRP A N 1
ATOM 1629 C CA . TRP A 1 218 ? -9.093 7.015 20.715 1.00 96.31 218 TRP A CA 1
ATOM 1630 C C . TRP A 1 218 ? -7.860 7.863 20.417 1.00 96.31 218 TRP A C 1
ATOM 1632 O O . TRP A 1 218 ? -6.975 7.465 19.649 1.00 96.31 218 TRP A O 1
ATOM 1642 N N . ASP A 1 219 ? -7.826 9.060 20.983 1.00 94.06 219 ASP A N 1
ATOM 1643 C CA . ASP A 1 219 ? -6.688 9.955 20.881 1.00 94.06 219 ASP A CA 1
ATOM 1644 C C . ASP A 1 219 ? -5.781 9.727 22.104 1.00 94.06 219 ASP A C 1
ATOM 1646 O O . ASP A 1 219 ? -6.219 9.773 23.250 1.00 94.06 219 ASP A O 1
ATOM 1650 N N . SER A 1 220 ? -4.508 9.432 21.848 1.00 91.00 220 SER A N 1
ATOM 1651 C CA . SER A 1 220 ? -3.467 9.266 22.869 1.00 91.00 220 SER A CA 1
ATOM 1652 C C . SER A 1 220 ? -2.445 10.396 22.764 1.00 91.00 220 SER A C 1
ATOM 1654 O O . SER A 1 220 ? -2.402 11.117 21.763 1.00 91.00 220 SER A O 1
ATOM 1656 N N . ARG A 1 221 ? -1.537 10.507 23.741 1.00 85.44 221 ARG A N 1
ATOM 1657 C CA . ARG A 1 221 ? -0.427 11.486 23.687 1.00 85.44 221 ARG A CA 1
ATOM 1658 C C . ARG A 1 221 ? 0.440 11.357 22.432 1.00 85.44 221 ARG A C 1
ATOM 1660 O O . ARG A 1 221 ? 0.988 12.346 21.964 1.00 85.44 221 ARG A O 1
ATOM 1667 N N . THR A 1 222 ? 0.560 10.148 21.885 1.00 81.56 222 THR A N 1
ATOM 1668 C CA . THR A 1 222 ? 1.361 9.862 20.684 1.00 81.56 222 THR A CA 1
ATOM 1669 C C . THR A 1 222 ? 0.537 9.923 19.394 1.00 81.56 222 THR A C 1
ATOM 1671 O O . THR A 1 222 ? 1.001 9.482 18.347 1.00 81.56 222 THR A O 1
ATOM 1674 N 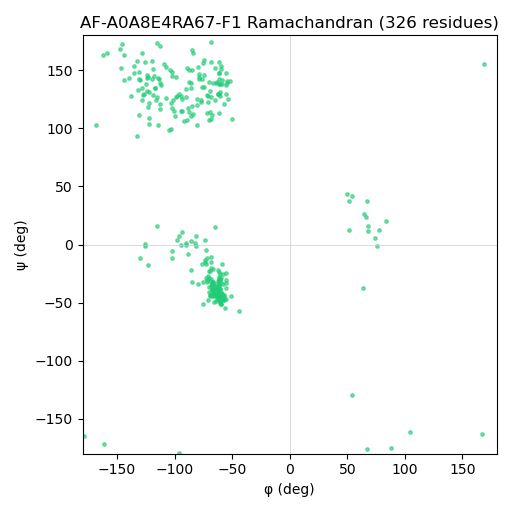N . GLY A 1 223 ? -0.701 10.422 19.460 1.00 85.38 223 GLY A N 1
ATOM 1675 C CA . GLY A 1 223 ? -1.632 10.494 18.339 1.00 85.38 223 GLY A CA 1
ATOM 1676 C C . GLY A 1 223 ? -2.745 9.448 18.402 1.00 85.38 223 GLY A C 1
ATOM 1677 O O . GLY A 1 223 ? -3.053 8.889 19.455 1.00 85.38 223 GLY A O 1
ATOM 1678 N N . LYS A 1 224 ? -3.385 9.198 17.259 1.00 91.00 224 LYS A N 1
ATOM 1679 C CA . LYS A 1 224 ? -4.560 8.318 17.166 1.00 91.00 224 LYS A CA 1
ATOM 1680 C C . LYS A 1 224 ? -4.164 6.855 17.336 1.00 91.00 224 LYS A C 1
ATOM 1682 O O . LYS A 1 224 ? -3.293 6.370 16.616 1.00 91.00 224 LYS A O 1
ATOM 1687 N N . ARG A 1 225 ? -4.843 6.151 18.239 1.00 93.88 225 ARG A N 1
ATOM 1688 C CA . ARG A 1 225 ? -4.718 4.702 18.430 1.00 93.88 225 ARG A CA 1
ATOM 1689 C C . ARG A 1 225 ? -5.946 3.980 17.908 1.00 93.88 225 ARG A C 1
ATOM 1691 O O . ARG A 1 225 ? -7.036 4.547 17.862 1.00 93.88 225 ARG A O 1
ATOM 1698 N N . PHE A 1 226 ? -5.733 2.734 17.506 1.00 95.94 226 PHE A N 1
ATOM 1699 C CA . PHE A 1 226 ? -6.761 1.828 17.020 1.00 95.94 226 PHE A CA 1
ATOM 1700 C C . PHE A 1 226 ? -6.587 0.495 17.736 1.00 95.94 226 PHE A C 1
ATOM 1702 O O . PHE A 1 226 ? -5.465 -0.015 17.812 1.00 95.94 226 PHE A O 1
ATOM 1709 N N . GLY A 1 227 ? -7.680 -0.059 18.245 1.00 97.00 227 GLY A N 1
ATOM 1710 C CA . GLY A 1 227 ? -7.666 -1.345 18.929 1.00 97.00 227 GLY A CA 1
ATOM 1711 C C . GLY A 1 227 ? -8.954 -2.118 18.702 1.00 97.00 227 GLY A C 1
ATOM 1712 O O . GLY A 1 227 ? -9.995 -1.521 18.466 1.00 97.00 227 GLY A O 1
ATOM 1713 N N . LEU A 1 228 ? -8.867 -3.439 18.760 1.00 97.12 228 LEU A N 1
ATOM 1714 C CA . LEU A 1 228 ? -9.996 -4.358 18.820 1.00 9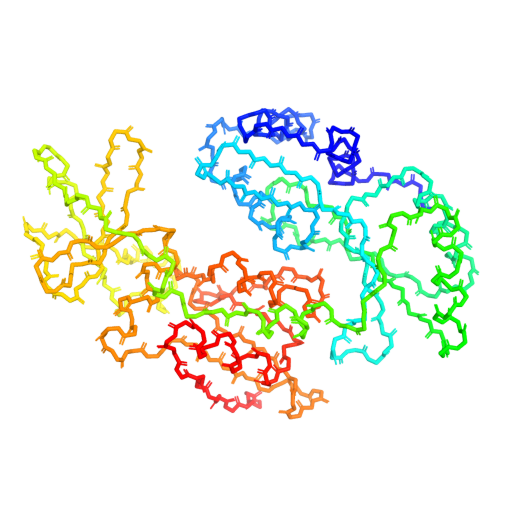7.12 228 LEU A CA 1
ATOM 1715 C C . LEU A 1 228 ? -10.048 -4.914 20.244 1.00 97.12 228 LEU A C 1
ATOM 1717 O O . LEU A 1 228 ? -9.039 -5.420 20.747 1.00 97.12 228 LEU A O 1
ATOM 1721 N N . LEU A 1 229 ? -11.205 -4.794 20.892 1.00 95.75 229 LEU A N 1
ATOM 1722 C CA . LEU A 1 229 ? -11.457 -5.438 22.176 1.00 95.75 229 LEU A CA 1
ATOM 1723 C C . LEU A 1 229 ? -11.985 -6.852 21.917 1.00 95.75 229 LEU A C 1
ATOM 1725 O O . LEU A 1 229 ? -13.065 -7.005 21.355 1.00 95.75 229 LEU A O 1
ATOM 1729 N N . SER A 1 230 ? -11.208 -7.868 22.294 1.00 91.81 230 SER A N 1
ATOM 1730 C CA . SER A 1 230 ? -11.552 -9.280 22.111 1.00 91.81 230 SER A CA 1
ATOM 1731 C C . SER A 1 230 ? -11.191 -10.094 23.350 1.00 91.81 230 SER A C 1
ATOM 1733 O O . SER A 1 230 ? -10.051 -10.083 23.817 1.00 91.81 230 SER A O 1
ATOM 1735 N N . SER A 1 231 ? -12.159 -10.847 23.860 1.00 89.94 231 SER A N 1
ATOM 1736 C CA . SER A 1 231 ? -12.090 -11.621 25.098 1.00 89.94 231 SER A CA 1
ATOM 1737 C C . SER A 1 231 ? -11.571 -10.794 26.281 1.00 89.94 231 SER A C 1
ATOM 1739 O O . SER A 1 231 ? -10.694 -11.241 27.024 1.00 89.94 231 SER A O 1
ATOM 1741 N N . GLY A 1 232 ? -12.056 -9.553 26.424 1.00 91.31 232 GLY A N 1
ATOM 1742 C CA . GLY A 1 232 ? -11.622 -8.633 27.481 1.00 91.31 232 GLY A CA 1
ATOM 1743 C C . GLY A 1 232 ? -10.172 -8.144 27.357 1.00 91.31 232 GLY A C 1
ATOM 1744 O O . GLY A 1 232 ? -9.638 -7.554 28.297 1.00 91.31 232 GLY A O 1
ATOM 1745 N N . ARG A 1 233 ? -9.505 -8.387 26.221 1.00 94.69 233 ARG A N 1
ATOM 1746 C CA . ARG A 1 233 ? -8.139 -7.931 25.943 1.00 94.69 233 ARG A CA 1
ATOM 1747 C C . ARG A 1 233 ? -8.111 -7.021 24.729 1.00 94.69 233 ARG A C 1
ATOM 1749 O O . ARG A 1 233 ? -8.791 -7.257 23.736 1.00 94.69 233 ARG A O 1
ATOM 1756 N N . TRP A 1 234 ? -7.264 -6.004 24.799 1.00 97.00 234 TRP A N 1
ATOM 1757 C CA . TRP A 1 234 ? -7.031 -5.111 23.678 1.00 97.00 234 TRP A CA 1
ATOM 1758 C C . TRP A 1 234 ? -5.896 -5.628 22.807 1.00 97.00 234 TRP A C 1
ATOM 1760 O O . TRP A 1 234 ? -4.778 -5.842 23.282 1.00 97.00 234 TRP A O 1
ATOM 1770 N N . VAL A 1 235 ? -6.176 -5.762 21.517 1.00 96.81 235 VAL A N 1
ATOM 1771 C CA . VAL A 1 235 ? -5.156 -5.936 20.483 1.00 96.81 235 VAL A CA 1
ATOM 1772 C C . VAL A 1 235 ? -5.151 -4.722 19.562 1.00 96.81 235 VAL A C 1
ATOM 1774 O O . VAL A 1 235 ? -6.193 -4.134 19.288 1.00 96.81 235 VAL A O 1
ATOM 1777 N N . GLY A 1 236 ? -3.979 -4.306 19.101 1.00 95.44 236 GLY A N 1
ATOM 1778 C CA . GLY A 1 236 ? -3.814 -3.102 18.297 1.00 95.44 236 GLY A CA 1
ATOM 1779 C C . GLY A 1 236 ? -2.720 -3.234 17.253 1.00 95.44 236 GLY A C 1
ATOM 1780 O O . GLY A 1 236 ? -1.981 -4.215 17.204 1.00 95.44 236 GLY A O 1
ATOM 1781 N N . GLY A 1 237 ? -2.634 -2.225 16.394 1.00 92.94 237 GLY A N 1
ATOM 1782 C CA . GLY A 1 237 ? -1.700 -2.199 15.276 1.00 92.94 237 GLY A CA 1
ATOM 1783 C C . GLY A 1 237 ? -2.030 -1.086 14.283 1.00 92.94 237 GLY A C 1
ATOM 1784 O O . GLY A 1 237 ? -2.776 -0.155 14.610 1.00 92.94 237 GLY A O 1
ATOM 1785 N N . PRO A 1 238 ? -1.491 -1.160 13.055 1.00 91.31 238 PRO A N 1
ATOM 1786 C CA . PRO A 1 238 ? -1.849 -0.237 11.988 1.00 91.31 238 PRO A CA 1
ATOM 1787 C C . PRO A 1 238 ? -3.362 -0.218 11.754 1.00 91.31 238 PRO A C 1
ATOM 1789 O O . PRO A 1 238 ? -4.009 -1.263 11.730 1.00 91.31 238 PRO A O 1
ATOM 1792 N N . ARG A 1 239 ? -3.920 0.974 11.524 1.00 93.62 239 ARG A N 1
ATOM 1793 C CA . ARG A 1 239 ? -5.365 1.206 11.379 1.00 93.62 239 ARG A CA 1
ATOM 1794 C C . ARG A 1 239 ? -6.066 0.167 10.501 1.00 93.62 239 ARG A C 1
ATOM 1796 O O . ARG A 1 239 ? -6.999 -0.469 10.965 1.00 93.62 239 ARG A O 1
ATOM 1803 N N . ALA A 1 240 ? -5.631 0.005 9.250 1.00 94.75 240 ALA A N 1
ATOM 1804 C CA . ALA A 1 240 ? -6.280 -0.916 8.318 1.00 94.75 240 ALA A CA 1
ATOM 1805 C C . ALA A 1 240 ? -6.243 -2.365 8.830 1.00 94.75 240 ALA A C 1
ATOM 1807 O O . ALA A 1 240 ? -7.245 -3.061 8.731 1.00 94.75 240 ALA A O 1
ATOM 1808 N N . ALA A 1 241 ? -5.139 -2.793 9.451 1.00 95.38 241 ALA A N 1
ATOM 1809 C CA . ALA A 1 241 ? -5.023 -4.135 10.017 1.00 95.38 241 ALA A CA 1
ATOM 1810 C C . ALA A 1 241 ? -6.036 -4.378 11.146 1.00 95.38 241 ALA A C 1
ATOM 1812 O O . ALA A 1 241 ? -6.705 -5.407 11.155 1.00 95.38 241 ALA A O 1
ATOM 1813 N N . VAL A 1 242 ? -6.200 -3.407 12.052 1.00 96.75 242 VAL A N 1
ATOM 1814 C CA . VAL A 1 242 ? -7.201 -3.484 13.131 1.00 96.75 242 VAL A CA 1
ATOM 1815 C C . VAL A 1 242 ? -8.624 -3.492 12.563 1.00 96.75 242 VAL A C 1
ATOM 1817 O O . VAL A 1 242 ? -9.456 -4.267 13.027 1.00 96.75 242 VAL A O 1
ATOM 1820 N N . LEU A 1 243 ? -8.903 -2.674 11.539 1.00 96.75 243 LEU A N 1
ATOM 1821 C CA . LEU A 1 243 ? -10.214 -2.646 10.881 1.00 96.75 243 LEU A CA 1
ATOM 1822 C C . LEU A 1 243 ? -10.573 -4.011 10.282 1.00 96.75 243 LEU A C 1
ATOM 1824 O O . LEU A 1 243 ? -11.648 -4.523 10.576 1.00 96.75 243 LEU A O 1
ATOM 1828 N N . TYR A 1 244 ? -9.681 -4.621 9.492 1.00 97.44 244 TYR A N 1
ATOM 1829 C CA . TYR A 1 244 ? -9.948 -5.938 8.899 1.00 97.44 244 TYR A CA 1
ATOM 1830 C C . TYR A 1 244 ? -10.024 -7.054 9.938 1.00 97.44 244 TYR A C 1
ATOM 1832 O O . TYR A 1 244 ? -10.859 -7.937 9.794 1.00 97.44 244 TYR A O 1
ATOM 1840 N N . ALA A 1 245 ? -9.237 -6.997 11.016 1.00 95.88 245 ALA A N 1
ATOM 1841 C CA . ALA A 1 245 ? -9.374 -7.964 12.102 1.00 95.88 245 ALA A CA 1
ATOM 1842 C C . ALA A 1 245 ? -10.746 -7.871 12.788 1.00 95.88 245 ALA A C 1
ATOM 1844 O O . ALA A 1 245 ? -11.347 -8.895 13.090 1.00 95.88 245 ALA A O 1
ATOM 1845 N N . GLY A 1 246 ? -11.265 -6.657 12.991 1.00 95.44 246 GLY A N 1
ATOM 1846 C CA . GLY A 1 246 ? -12.614 -6.458 13.516 1.00 95.44 246 GLY A CA 1
ATOM 1847 C C . GLY A 1 246 ? -13.719 -6.892 12.557 1.00 95.44 246 GLY A C 1
ATOM 1848 O O . GLY A 1 246 ? -14.704 -7.477 12.990 1.00 95.44 246 GLY A O 1
ATOM 1849 N N . LEU A 1 247 ? -13.550 -6.643 11.255 1.00 95.81 247 LEU A N 1
ATOM 1850 C CA . LEU A 1 247 ? -14.477 -7.12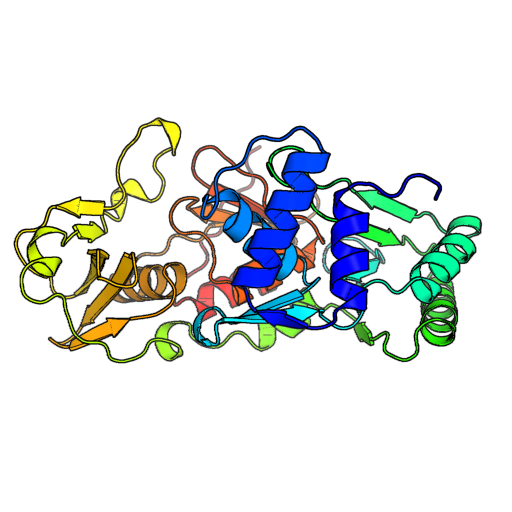6 10.227 1.00 95.81 247 LEU A CA 1
ATOM 1851 C C . LEU A 1 247 ? -14.509 -8.655 10.172 1.00 95.81 247 LEU A C 1
ATOM 1853 O O . LEU A 1 247 ? -15.590 -9.229 10.145 1.00 95.81 247 LEU A O 1
ATOM 1857 N N . ALA A 1 248 ? -13.344 -9.302 10.232 1.00 95.06 248 ALA A N 1
ATOM 1858 C CA . ALA A 1 248 ? -13.238 -10.754 10.306 1.00 95.06 248 ALA A CA 1
ATOM 1859 C C . ALA A 1 248 ? -13.862 -11.309 11.598 1.00 95.06 248 ALA A C 1
ATOM 1861 O O . ALA A 1 248 ? -14.570 -12.308 11.555 1.00 95.06 248 ALA A O 1
ATOM 1862 N N . PHE A 1 249 ? -13.651 -10.647 12.743 1.00 93.25 249 PHE A N 1
ATOM 1863 C CA . PHE A 1 249 ? -14.279 -11.032 14.012 1.00 93.25 249 PHE A CA 1
ATOM 1864 C C . PHE A 1 249 ? -15.811 -10.952 13.949 1.00 93.25 249 PHE A C 1
ATOM 1866 O O . PHE A 1 249 ? -16.498 -11.803 14.506 1.00 93.25 249 PHE A O 1
ATOM 1873 N N . ALA A 1 250 ? -16.342 -9.940 13.261 1.00 93.00 250 ALA A N 1
ATOM 1874 C CA . ALA A 1 250 ? -17.775 -9.743 13.068 1.00 93.00 250 ALA A CA 1
ATOM 1875 C C . ALA A 1 250 ? -18.375 -10.578 11.918 1.00 93.00 250 ALA A C 1
ATOM 1877 O O . ALA A 1 250 ? -19.567 -10.439 11.660 1.00 93.00 250 ALA A O 1
ATOM 1878 N N . ASP A 1 251 ? -17.574 -11.400 11.229 1.00 94.19 251 ASP A N 1
ATOM 1879 C CA . ASP A 1 251 ? -17.960 -12.158 10.028 1.00 94.19 251 ASP A CA 1
ATOM 1880 C C . ASP A 1 251 ? -18.551 -11.275 8.907 1.00 94.19 251 ASP A C 1
ATOM 1882 O O . ASP A 1 251 ? -19.559 -11.581 8.271 1.00 94.19 251 ASP A O 1
ATOM 1886 N N . ILE A 1 252 ? -17.935 -10.108 8.683 1.00 95.31 252 ILE A N 1
ATOM 1887 C CA . ILE A 1 252 ? -18.363 -9.138 7.670 1.00 95.31 252 ILE A CA 1
ATOM 1888 C C . ILE A 1 252 ? -17.314 -9.044 6.568 1.00 95.31 252 ILE A C 1
ATOM 1890 O O . ILE A 1 252 ? -16.171 -8.645 6.801 1.00 95.31 252 ILE A O 1
ATOM 1894 N N . ASN A 1 253 ? -17.745 -9.333 5.341 1.00 96.31 253 ASN A N 1
ATOM 1895 C CA . ASN A 1 253 ? -16.933 -9.245 4.134 1.00 96.31 253 ASN A CA 1
ATOM 1896 C C . ASN A 1 253 ? -17.187 -7.926 3.401 1.00 96.31 253 ASN A C 1
ATOM 1898 O O . ASN A 1 253 ? -18.329 -7.568 3.112 1.00 96.31 253 ASN A O 1
ATOM 1902 N N . VAL A 1 254 ? -16.119 -7.186 3.097 1.00 96.62 254 VAL A N 1
ATOM 1903 C CA . VAL A 1 254 ? -16.224 -5.867 2.444 1.00 96.62 254 VAL A CA 1
ATOM 1904 C C . VAL A 1 254 ? -15.412 -5.740 1.162 1.00 96.62 254 VAL A C 1
ATOM 1906 O O . VAL A 1 254 ? -15.395 -4.666 0.571 1.00 96.62 254 VAL A O 1
ATOM 1909 N N . LEU A 1 255 ? -14.703 -6.780 0.733 1.00 98.00 255 LEU A N 1
ATOM 1910 C CA . LEU A 1 255 ? -13.900 -6.730 -0.486 1.00 98.00 255 LEU A CA 1
ATOM 1911 C C . LEU A 1 255 ? -14.702 -7.264 -1.661 1.00 98.00 255 LEU A C 1
ATOM 1913 O O . LEU A 1 255 ? -15.215 -8.379 -1.608 1.00 98.00 255 LEU A O 1
ATOM 1917 N N . ARG A 1 256 ? -14.761 -6.478 -2.737 1.00 97.50 256 ARG A N 1
ATOM 1918 C CA . ARG A 1 256 ? -15.461 -6.863 -3.964 1.00 97.50 256 ARG A CA 1
ATOM 1919 C C . ARG A 1 256 ? -14.494 -6.935 -5.123 1.00 97.50 256 ARG A C 1
ATOM 1921 O O . ARG A 1 256 ? -13.580 -6.119 -5.214 1.00 97.50 256 ARG A O 1
ATOM 1928 N N . TRP A 1 257 ? -14.713 -7.866 -6.034 1.00 97.06 257 TRP A N 1
ATOM 1929 C CA . TRP A 1 257 ? -13.954 -7.966 -7.270 1.00 97.06 257 TRP A CA 1
ATOM 1930 C C . TRP A 1 257 ? -14.900 -8.003 -8.458 1.00 97.06 257 TRP A C 1
ATOM 1932 O O . TRP A 1 257 ? -15.853 -8.780 -8.480 1.00 97.06 257 TRP A O 1
ATOM 1942 N N . GLN A 1 258 ? -14.628 -7.144 -9.432 1.00 94.69 258 GLN A N 1
ATOM 1943 C CA . GLN A 1 258 ? -15.401 -7.018 -10.657 1.00 94.69 258 GLN A CA 1
ATOM 1944 C C . GLN A 1 258 ? -14.528 -7.413 -11.848 1.00 94.69 258 GLN A C 1
ATOM 1946 O O . GLN A 1 258 ? -13.457 -6.828 -11.982 1.00 94.69 258 GLN A O 1
ATOM 1951 N N . PRO A 1 259 ? -14.946 -8.343 -12.722 1.00 92.88 259 PRO A N 1
ATOM 1952 C CA . PRO A 1 259 ? -14.179 -8.669 -13.919 1.00 92.88 259 PRO A CA 1
ATOM 1953 C C . PRO A 1 259 ? -14.088 -7.455 -14.848 1.00 92.88 259 PRO A C 1
ATOM 1955 O O . PRO A 1 259 ? -15.063 -6.720 -15.022 1.00 92.88 259 PRO A O 1
ATOM 1958 N N . ASP A 1 260 ? -12.918 -7.257 -15.451 1.00 85.75 260 ASP A N 1
ATOM 1959 C CA . ASP A 1 260 ? -12.726 -6.242 -16.480 1.00 85.75 260 ASP A CA 1
ATOM 1960 C C . ASP A 1 260 ? -13.265 -6.778 -17.819 1.00 85.75 260 ASP A C 1
ATOM 1962 O O . ASP A 1 260 ? -13.249 -7.979 -18.092 1.00 85.75 260 ASP A O 1
ATOM 1966 N N . VAL A 1 261 ? -13.693 -5.877 -18.708 1.00 74.62 261 VAL A N 1
ATOM 1967 C CA . VAL A 1 261 ? -14.217 -6.240 -20.045 1.00 74.62 261 VAL A CA 1
ATOM 1968 C C . VAL A 1 261 ? -13.191 -7.037 -20.868 1.00 74.62 261 VAL A C 1
ATOM 1970 O O . VAL A 1 261 ? -13.555 -7.817 -21.742 1.00 74.62 261 VAL A O 1
ATOM 1973 N N . ALA A 1 262 ? -11.901 -6.855 -20.576 1.00 64.94 262 ALA A N 1
ATOM 1974 C CA . ALA A 1 262 ? -10.796 -7.489 -21.283 1.00 64.94 262 ALA A CA 1
ATOM 1975 C C . ALA A 1 262 ? -10.633 -8.996 -20.991 1.00 64.94 262 ALA A C 1
ATOM 1977 O O . ALA A 1 262 ? -9.955 -9.675 -21.761 1.00 64.94 262 ALA A O 1
ATOM 1978 N N . GLY A 1 263 ? -11.227 -9.541 -19.920 1.00 69.62 263 GLY A N 1
ATOM 1979 C CA . GLY A 1 263 ? -11.166 -10.979 -19.646 1.00 69.62 263 GLY A CA 1
ATOM 1980 C C . GLY A 1 263 ? -11.663 -11.388 -18.253 1.00 69.62 263 GLY A C 1
ATOM 1981 O O . GLY A 1 263 ? -11.601 -10.597 -17.318 1.00 69.62 263 GLY A O 1
ATOM 1982 N N . PRO A 1 264 ? -12.116 -12.644 -18.078 1.00 77.19 264 PRO A N 1
ATOM 1983 C CA . PRO A 1 264 ? -12.777 -13.101 -16.851 1.00 77.19 264 PRO A CA 1
ATOM 1984 C C . PRO A 1 264 ? -11.835 -13.300 -15.654 1.00 77.19 264 PRO A C 1
ATOM 1986 O O . PRO A 1 264 ? -12.312 -13.418 -14.529 1.00 77.19 264 PRO A O 1
ATOM 1989 N N . ASP A 1 265 ? -10.517 -13.346 -15.873 1.00 88.06 265 ASP A N 1
ATOM 1990 C CA . ASP A 1 265 ? -9.524 -13.636 -14.827 1.00 88.06 265 ASP A CA 1
ATOM 1991 C C . ASP A 1 265 ? -8.794 -12.393 -14.305 1.00 88.06 265 ASP A C 1
ATOM 1993 O O . ASP A 1 265 ? -8.031 -12.476 -13.338 1.00 88.06 265 ASP A O 1
ATOM 1997 N N . VAL A 1 266 ? -9.036 -11.235 -14.920 1.00 91.25 266 VAL A N 1
ATOM 1998 C CA . VAL A 1 266 ? -8.464 -9.938 -14.549 1.00 91.25 266 VAL A CA 1
ATOM 1999 C C . VAL A 1 266 ? -9.603 -8.963 -14.313 1.00 91.25 266 VAL A C 1
ATOM 2001 O O . VAL A 1 266 ? -10.584 -8.945 -15.047 1.00 91.25 266 VAL A O 1
ATOM 2004 N N . GLY A 1 267 ? -9.485 -8.160 -13.264 1.00 93.31 267 GLY A N 1
ATOM 2005 C CA . GLY A 1 267 ? -10.569 -7.285 -12.870 1.00 93.31 267 GLY A CA 1
ATOM 2006 C C . GLY A 1 267 ? -10.149 -6.150 -11.965 1.00 93.31 267 GLY A C 1
ATOM 2007 O O . GLY A 1 267 ? -8.970 -5.917 -11.688 1.00 93.31 267 GLY A O 1
ATOM 2008 N N . THR A 1 268 ? -11.156 -5.461 -11.459 1.00 95.56 268 THR A N 1
ATOM 2009 C CA . THR A 1 268 ? -11.022 -4.376 -10.511 1.00 95.56 268 THR A CA 1
ATOM 2010 C C . THR A 1 268 ? -11.359 -4.861 -9.101 1.00 95.56 268 THR A C 1
ATOM 2012 O O . THR A 1 268 ? -12.495 -5.239 -8.815 1.00 95.56 268 THR A O 1
ATOM 2015 N N . LEU A 1 269 ? -10.383 -4.806 -8.191 1.00 97.19 269 LEU A N 1
ATOM 2016 C CA . LEU A 1 269 ? -10.604 -4.966 -6.754 1.00 97.19 269 LEU A CA 1
ATOM 2017 C C . LEU A 1 269 ? -11.116 -3.639 -6.175 1.00 97.19 269 LEU A C 1
ATOM 2019 O O . LEU A 1 269 ? -10.447 -2.604 -6.252 1.00 97.19 269 LEU A O 1
ATOM 2023 N N . LEU A 1 270 ? -12.306 -3.682 -5.588 1.00 97.69 270 LEU A N 1
ATOM 2024 C CA . LEU A 1 270 ? -12.964 -2.566 -4.925 1.00 97.69 270 LEU A CA 1
ATOM 2025 C C . LEU A 1 270 ? -12.790 -2.708 -3.416 1.00 97.69 270 LEU A C 1
ATOM 2027 O O . LEU A 1 270 ? -13.177 -3.712 -2.815 1.00 97.69 270 LEU A O 1
ATOM 2031 N N . VAL A 1 271 ? -12.231 -1.668 -2.809 1.00 97.44 271 VAL A N 1
ATOM 2032 C CA . VAL A 1 271 ? -11.937 -1.616 -1.377 1.00 97.44 271 VAL A CA 1
ATOM 2033 C C . VAL A 1 271 ? -12.657 -0.413 -0.782 1.00 97.44 271 VAL A C 1
ATOM 2035 O O . VAL A 1 271 ? -12.510 0.676 -1.340 1.00 97.44 271 VAL A O 1
ATOM 2038 N N . PRO A 1 272 ? -13.395 -0.534 0.339 1.00 95.69 272 PRO A N 1
ATOM 2039 C CA . PRO A 1 272 ? -14.046 0.616 0.954 1.00 95.69 272 PRO A CA 1
ATOM 2040 C C . PRO A 1 272 ? -13.023 1.719 1.214 1.00 95.69 272 PRO A C 1
ATOM 2042 O O . PRO A 1 272 ? -12.011 1.494 1.883 1.00 95.69 272 PRO A O 1
ATOM 2045 N N . MET A 1 273 ? -13.274 2.925 0.704 1.00 91.62 273 MET A N 1
ATOM 2046 C CA . MET A 1 273 ? -12.292 4.013 0.764 1.00 91.62 273 MET A CA 1
ATOM 2047 C C . MET A 1 273 ? -11.925 4.367 2.208 1.00 91.62 273 MET A C 1
ATOM 2049 O O . MET A 1 273 ? -10.783 4.714 2.503 1.00 91.62 273 MET A O 1
ATOM 2053 N N . LYS A 1 274 ? -12.888 4.240 3.126 1.00 91.50 274 LYS A N 1
ATOM 2054 C CA . LYS A 1 274 ? -12.648 4.461 4.550 1.00 91.50 274 LYS A CA 1
ATOM 2055 C C . LYS A 1 274 ? -11.821 3.338 5.168 1.00 91.50 274 LYS A C 1
ATOM 2057 O O . LYS A 1 274 ? -11.064 3.631 6.079 1.00 91.50 274 LYS A O 1
ATOM 2062 N N . ALA A 1 275 ? -11.887 2.095 4.701 1.00 94.00 275 ALA A N 1
ATOM 2063 C CA . ALA A 1 275 ? -11.020 1.035 5.217 1.00 94.00 275 ALA A CA 1
ATOM 2064 C C . ALA A 1 275 ? -9.588 1.176 4.672 1.00 94.00 275 ALA A C 1
ATOM 2066 O O . ALA A 1 275 ? -8.635 1.240 5.454 1.00 94.00 275 ALA A O 1
ATOM 2067 N N . GLY A 1 276 ? -9.457 1.308 3.347 1.00 94.38 276 GLY A N 1
ATOM 2068 C CA . GLY A 1 276 ? -8.179 1.154 2.648 1.00 94.38 276 GLY A CA 1
ATOM 2069 C C . GLY A 1 276 ? -7.667 -0.288 2.711 1.00 94.38 276 GLY A C 1
ATOM 2070 O O . GLY A 1 276 ? -8.346 -1.165 3.240 1.00 94.38 276 GLY A O 1
ATOM 2071 N N . LEU A 1 277 ? -6.475 -0.547 2.178 1.00 96.81 277 LEU A N 1
ATOM 2072 C CA . LEU A 1 277 ? -5.751 -1.806 2.384 1.00 96.81 277 LEU A CA 1
ATOM 2073 C C . LEU A 1 277 ? -4.601 -1.588 3.381 1.00 96.81 277 LEU A C 1
ATOM 2075 O O . LEU A 1 277 ? -4.051 -0.484 3.432 1.00 96.81 277 LEU A O 1
ATOM 2079 N N . PRO A 1 278 ? -4.194 -2.601 4.170 1.00 95.25 278 PRO A N 1
ATOM 2080 C CA . PRO A 1 278 ? -2.916 -2.540 4.871 1.00 95.25 278 PRO A CA 1
ATOM 2081 C C . PRO A 1 278 ? -1.755 -2.402 3.878 1.00 95.25 278 PRO A C 1
ATOM 2083 O O . PRO A 1 278 ? -1.855 -2.840 2.735 1.00 95.25 278 PRO A O 1
ATOM 2086 N N . THR A 1 279 ? -0.641 -1.815 4.318 1.00 91.75 279 THR A N 1
ATOM 2087 C CA . THR A 1 279 ? 0.467 -1.381 3.445 1.00 91.75 279 THR A CA 1
ATOM 2088 C C . THR A 1 279 ? 0.964 -2.468 2.491 1.00 91.75 279 THR A C 1
ATOM 2090 O O . THR A 1 279 ? 1.156 -2.208 1.306 1.00 91.75 279 THR A O 1
ATOM 2093 N N . ILE A 1 280 ? 1.146 -3.700 2.978 1.00 94.12 280 ILE A N 1
ATOM 2094 C CA . ILE A 1 280 ? 1.650 -4.792 2.139 1.00 94.12 280 ILE A CA 1
ATOM 2095 C C . ILE A 1 280 ? 0.621 -5.239 1.090 1.00 94.12 280 ILE A C 1
ATOM 2097 O O . ILE A 1 280 ? 0.987 -5.521 -0.048 1.00 94.12 280 ILE A O 1
ATOM 2101 N N . HIS A 1 281 ? -0.670 -5.235 1.430 1.00 97.44 281 HIS A N 1
ATOM 2102 C CA . HIS A 1 281 ? -1.767 -5.552 0.512 1.00 97.44 281 HIS A CA 1
ATOM 2103 C C . HIS A 1 281 ? -1.961 -4.455 -0.534 1.00 97.44 281 HIS A C 1
ATOM 2105 O O . HIS A 1 281 ? -2.136 -4.765 -1.711 1.00 97.44 281 HIS A O 1
ATOM 2111 N N . ASP A 1 282 ? -1.867 -3.186 -0.121 1.00 96.38 282 ASP A N 1
ATOM 2112 C CA . ASP A 1 282 ? -1.892 -2.029 -1.023 1.00 96.38 282 ASP A CA 1
ATOM 2113 C C . ASP A 1 282 ? -0.755 -2.116 -2.049 1.00 96.38 282 ASP A C 1
ATOM 2115 O O . ASP A 1 282 ? -0.974 -1.925 -3.246 1.00 96.38 282 ASP A O 1
ATOM 2119 N N . ARG A 1 283 ? 0.447 -2.508 -1.604 1.00 96.44 283 ARG A N 1
ATOM 2120 C CA . ARG A 1 283 ? 1.592 -2.755 -2.486 1.00 96.44 283 ARG A CA 1
ATOM 2121 C C . ARG A 1 283 ? 1.345 -3.909 -3.455 1.00 96.44 283 ARG A C 1
ATOM 2123 O O . ARG A 1 283 ? 1.602 -3.754 -4.645 1.00 96.44 283 ARG A O 1
ATOM 2130 N N . VAL A 1 284 ? 0.829 -5.051 -2.992 1.00 97.50 284 VAL A N 1
ATOM 2131 C CA . VAL A 1 284 ? 0.498 -6.187 -3.879 1.00 97.50 284 VAL A CA 1
ATOM 2132 C C . VAL A 1 284 ? -0.454 -5.749 -4.991 1.00 97.50 284 VAL A C 1
ATOM 2134 O O . VAL A 1 284 ? -0.213 -6.069 -6.157 1.00 97.50 284 VAL A O 1
ATOM 2137 N N . ALA A 1 285 ? -1.510 -5.011 -4.643 1.00 96.88 285 ALA A N 1
ATOM 2138 C CA . ALA A 1 285 ? -2.499 -4.546 -5.606 1.00 96.88 285 ALA A CA 1
ATOM 2139 C C . ALA A 1 285 ? -1.930 -3.471 -6.550 1.00 96.88 285 ALA A C 1
ATOM 2141 O O . ALA A 1 285 ? -2.104 -3.560 -7.761 1.00 96.88 285 ALA A O 1
ATOM 2142 N N . THR A 1 286 ? -1.180 -2.503 -6.021 1.00 95.31 286 THR A N 1
ATOM 2143 C CA . THR A 1 286 ? -0.545 -1.429 -6.804 1.00 95.31 286 THR A CA 1
ATOM 2144 C C . THR A 1 286 ? 0.476 -1.982 -7.804 1.00 95.31 286 THR A C 1
ATOM 2146 O O . THR A 1 286 ? 0.477 -1.597 -8.972 1.00 95.31 286 THR A O 1
ATOM 2149 N N . LEU A 1 287 ? 1.308 -2.949 -7.402 1.00 95.38 287 LEU A N 1
ATOM 2150 C CA . LEU A 1 287 ? 2.312 -3.567 -8.279 1.00 95.38 287 LEU A CA 1
ATOM 2151 C C . LEU A 1 287 ? 1.716 -4.433 -9.401 1.00 95.38 287 LEU A C 1
ATOM 2153 O O . LEU A 1 287 ? 2.452 -4.846 -10.295 1.00 95.38 287 LEU A O 1
ATOM 2157 N N . ALA A 1 288 ? 0.413 -4.731 -9.379 1.00 93.94 288 ALA A N 1
ATOM 2158 C CA . ALA A 1 288 ? -0.240 -5.437 -10.482 1.00 93.94 288 ALA A CA 1
ATOM 2159 C C . ALA A 1 288 ? -0.362 -4.564 -11.744 1.00 93.94 288 ALA A C 1
ATOM 2161 O O . ALA A 1 288 ? -0.453 -5.089 -12.850 1.00 93.94 288 ALA A O 1
ATOM 2162 N N . THR A 1 289 ? -0.334 -3.239 -11.595 1.00 91.38 289 THR A N 1
ATOM 2163 C CA . THR A 1 289 ? -0.399 -2.290 -12.719 1.00 91.38 289 THR A CA 1
ATOM 2164 C C . THR A 1 289 ? 0.688 -1.220 -12.677 1.00 91.38 289 THR A C 1
ATOM 2166 O O . THR A 1 289 ? 0.864 -0.498 -13.653 1.00 91.38 289 THR A O 1
ATOM 2169 N N . GLY A 1 290 ? 1.416 -1.077 -11.566 1.00 91.56 290 GLY A N 1
ATOM 2170 C CA . GLY A 1 290 ? 2.324 0.051 -11.334 1.00 91.56 290 GLY A CA 1
ATOM 2171 C C . GLY A 1 290 ? 1.593 1.389 -11.153 1.00 91.56 290 GLY A C 1
ATOM 2172 O O . GLY A 1 290 ? 2.213 2.445 -11.278 1.00 91.56 290 GLY A O 1
ATOM 2173 N N . LEU A 1 291 ? 0.281 1.354 -10.890 1.00 90.62 291 LEU A N 1
ATOM 2174 C CA . LEU A 1 291 ? -0.577 2.526 -10.724 1.00 90.62 291 LEU A CA 1
ATOM 2175 C C . LEU A 1 291 ? -1.263 2.501 -9.361 1.00 90.62 291 LEU A C 1
ATOM 2177 O O . LEU A 1 291 ? -1.676 1.450 -8.867 1.00 90.62 291 LEU A O 1
ATOM 2181 N N . ARG A 1 292 ? -1.437 3.687 -8.775 1.00 91.06 292 ARG A N 1
ATOM 2182 C CA . ARG A 1 292 ? -2.251 3.865 -7.569 1.00 91.06 292 ARG A CA 1
ATOM 2183 C C . ARG A 1 292 ? -3.723 3.544 -7.856 1.00 91.06 292 ARG A C 1
ATOM 2185 O O . ARG A 1 292 ? -4.173 3.701 -8.996 1.00 91.06 292 ARG A O 1
ATOM 2192 N N . PRO A 1 293 ? -4.488 3.101 -6.842 1.00 92.38 293 PRO A N 1
ATOM 2193 C CA . PRO A 1 293 ? -5.917 2.890 -7.013 1.00 92.38 293 PRO A CA 1
ATOM 2194 C C . PRO A 1 293 ? -6.608 4.197 -7.393 1.00 92.38 293 PRO A C 1
ATOM 2196 O O . PRO A 1 293 ? -6.360 5.241 -6.789 1.00 92.38 293 PRO A O 1
ATOM 2199 N N . ALA A 1 294 ? -7.540 4.127 -8.339 1.00 90.69 294 ALA A N 1
ATOM 2200 C CA . ALA A 1 294 ? -8.405 5.263 -8.620 1.00 90.69 294 ALA A CA 1
ATOM 2201 C C . ALA A 1 294 ? -9.375 5.470 -7.450 1.00 90.69 294 ALA A C 1
ATOM 2203 O O . ALA A 1 294 ? -9.925 4.505 -6.904 1.00 90.69 294 ALA A O 1
ATOM 2204 N N . ARG A 1 295 ? -9.624 6.725 -7.077 1.00 89.56 295 ARG A N 1
ATOM 2205 C CA . ARG A 1 295 ? -10.590 7.061 -6.029 1.00 89.56 295 ARG A CA 1
ATOM 2206 C C . ARG A 1 295 ? -11.989 7.140 -6.636 1.00 89.56 295 ARG A C 1
ATOM 2208 O O . ARG A 1 295 ? -12.249 7.917 -7.546 1.00 89.56 295 ARG A O 1
ATOM 2215 N N . GLY A 1 296 ? -12.896 6.294 -6.163 1.00 88.44 296 GLY A N 1
ATOM 2216 C CA . GLY A 1 296 ? -14.328 6.417 -6.420 1.00 88.44 296 GLY A CA 1
ATOM 2217 C C . GLY A 1 296 ? -15.044 7.142 -5.282 1.00 88.44 296 GLY A C 1
ATOM 2218 O O . GLY A 1 296 ? -14.442 7.495 -4.271 1.00 88.44 296 GLY A O 1
ATOM 2219 N N . LEU A 1 297 ? -16.366 7.287 -5.413 1.00 88.31 297 LEU A N 1
ATOM 2220 C CA . LEU A 1 297 ? -17.205 7.912 -4.381 1.00 88.31 297 LEU A CA 1
ATOM 2221 C C . LEU A 1 297 ? -17.140 7.164 -3.039 1.00 88.31 297 LEU A C 1
ATOM 2223 O O . LEU A 1 297 ? -17.080 7.784 -1.979 1.00 88.31 297 LEU A O 1
ATOM 2227 N N . THR A 1 298 ? -17.142 5.829 -3.088 1.00 91.38 298 THR A N 1
ATOM 2228 C CA . THR A 1 298 ? -17.230 4.950 -1.907 1.00 91.38 298 THR A CA 1
ATOM 2229 C C . THR A 1 298 ? -16.069 3.961 -1.791 1.00 91.38 298 THR A C 1
ATOM 2231 O O . THR A 1 298 ? -15.815 3.435 -0.707 1.00 91.38 298 THR A O 1
ATOM 2234 N N . ALA A 1 299 ? -15.329 3.729 -2.879 1.00 94.19 299 ALA A N 1
ATOM 2235 C CA . ALA A 1 299 ? -14.291 2.706 -2.961 1.00 94.19 299 ALA A CA 1
ATOM 2236 C C . ALA A 1 299 ? -13.012 3.208 -3.632 1.00 94.19 299 ALA A C 1
ATOM 2238 O O . ALA A 1 299 ? -13.059 3.985 -4.584 1.00 94.19 299 ALA A O 1
ATOM 2239 N N . LEU A 1 300 ? -11.881 2.675 -3.180 1.00 94.81 300 LEU A N 1
ATOM 2240 C CA . LEU A 1 300 ? -10.646 2.614 -3.951 1.00 94.81 300 LEU A CA 1
ATOM 2241 C C . LEU A 1 300 ? -10.776 1.504 -4.998 1.00 94.81 300 LEU A C 1
ATOM 2243 O O . LEU A 1 300 ? -11.256 0.412 -4.687 1.00 94.81 300 LEU A O 1
ATOM 2247 N N . LYS A 1 301 ? -10.362 1.794 -6.232 1.00 95.44 301 LYS A N 1
ATOM 2248 C CA . LYS A 1 301 ? -10.464 0.891 -7.381 1.00 95.44 301 LYS A CA 1
ATOM 2249 C C . LYS A 1 301 ? -9.073 0.499 -7.863 1.00 95.44 301 LYS A C 1
ATOM 2251 O O . LYS A 1 301 ? -8.408 1.277 -8.549 1.00 95.44 301 LYS A O 1
ATOM 2256 N N . TYR A 1 302 ? -8.652 -0.714 -7.532 1.00 94.88 302 TYR A N 1
ATOM 2257 C CA . TYR A 1 302 ? -7.415 -1.304 -8.033 1.00 94.88 302 TYR A CA 1
ATOM 2258 C C . TYR A 1 302 ? -7.731 -2.091 -9.299 1.00 94.88 302 TYR A C 1
ATOM 2260 O O . TYR A 1 302 ? -8.358 -3.141 -9.217 1.00 94.88 302 TYR A O 1
ATOM 2268 N N . ARG A 1 303 ? -7.346 -1.572 -10.463 1.00 92.31 303 ARG A N 1
ATOM 2269 C CA . ARG A 1 303 ? -7.599 -2.210 -11.768 1.00 92.31 303 ARG A CA 1
ATOM 2270 C C . ARG A 1 303 ? -6.539 -3.258 -12.094 1.00 92.31 303 ARG A C 1
ATOM 2272 O O . ARG A 1 303 ? -5.465 -3.230 -11.497 1.00 92.31 303 ARG A O 1
ATOM 2279 N N . GLY A 1 304 ? -6.807 -4.125 -13.072 1.00 91.31 304 GLY A N 1
ATOM 2280 C CA . GLY A 1 304 ? -5.812 -5.070 -13.585 1.00 91.31 304 GLY A CA 1
ATOM 2281 C C . GLY A 1 304 ? -5.379 -6.132 -12.568 1.00 91.31 304 GLY A C 1
ATOM 2282 O O . GLY A 1 304 ? -4.279 -6.669 -12.666 1.00 91.31 304 GLY A O 1
ATOM 2283 N N . ILE A 1 305 ? -6.220 -6.414 -11.572 1.00 94.31 305 ILE A N 1
ATOM 2284 C CA . ILE A 1 305 ? -5.952 -7.365 -10.496 1.00 94.31 305 ILE A CA 1
ATOM 2285 C C . ILE A 1 305 ? -6.403 -8.757 -10.934 1.00 94.31 305 ILE A C 1
ATOM 2287 O O . ILE A 1 305 ? -7.608 -8.970 -11.108 1.00 94.31 305 ILE A O 1
ATOM 2291 N N . PRO A 1 306 ? -5.487 -9.737 -11.046 1.00 94.00 306 PRO A N 1
ATOM 2292 C CA . PRO A 1 306 ? -5.878 -11.120 -11.269 1.00 94.00 306 PRO A CA 1
ATOM 2293 C C . PRO A 1 306 ? -6.785 -11.623 -10.142 1.00 94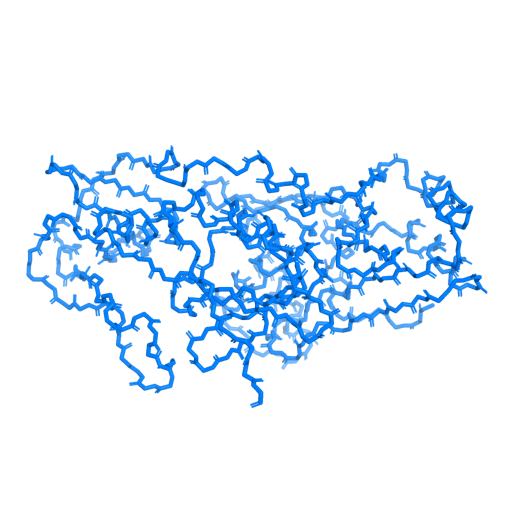.00 306 PRO A C 1
ATOM 2295 O O . PRO A 1 306 ? -6.491 -11.390 -8.964 1.00 94.00 306 PRO A O 1
ATOM 2298 N N . ALA A 1 307 ? -7.837 -12.374 -10.471 1.00 94.12 307 ALA A N 1
ATOM 2299 C CA . ALA A 1 307 ? -8.787 -12.897 -9.484 1.00 94.12 307 ALA A CA 1
ATOM 2300 C C . ALA A 1 307 ? -8.090 -13.719 -8.380 1.00 94.12 307 ALA A C 1
ATOM 2302 O O . ALA A 1 307 ? -8.432 -13.623 -7.202 1.00 94.12 307 ALA A O 1
ATOM 2303 N N . ALA A 1 308 ? -7.052 -14.485 -8.738 1.00 94.25 308 ALA A N 1
ATOM 2304 C CA . ALA A 1 308 ? -6.234 -15.231 -7.781 1.00 94.25 308 ALA A CA 1
ATOM 2305 C C . ALA A 1 308 ? -5.479 -14.318 -6.795 1.00 94.25 308 ALA A C 1
ATOM 2307 O O . ALA A 1 308 ? -5.427 -14.614 -5.601 1.00 94.25 308 ALA A O 1
ATOM 2308 N N . THR A 1 309 ? -4.932 -13.194 -7.268 1.00 96.00 309 THR A N 1
ATOM 2309 C CA . THR A 1 309 ? -4.277 -12.189 -6.418 1.00 96.00 309 THR A CA 1
ATOM 2310 C C . THR A 1 309 ? -5.290 -11.522 -5.489 1.00 96.00 309 THR A C 1
ATOM 2312 O O . THR A 1 309 ? -5.035 -11.418 -4.291 1.00 96.00 309 THR A O 1
ATOM 2315 N N . GLY A 1 310 ? -6.464 -11.144 -6.010 1.00 96.81 310 GLY A N 1
ATOM 2316 C CA . GLY A 1 310 ? -7.561 -10.594 -5.208 1.00 96.81 310 GLY A CA 1
ATOM 2317 C C . GLY A 1 310 ? -8.005 -11.545 -4.093 1.00 96.81 310 GLY A C 1
ATOM 2318 O O . GLY A 1 310 ? -8.138 -11.128 -2.944 1.00 96.81 310 GLY A O 1
ATOM 2319 N N . ARG A 1 311 ? -8.145 -12.844 -4.397 1.00 97.19 311 ARG A N 1
ATOM 2320 C CA . ARG A 1 311 ? -8.500 -13.873 -3.404 1.00 97.19 311 ARG A CA 1
ATOM 2321 C C . ARG A 1 311 ? -7.442 -14.026 -2.315 1.00 97.19 311 ARG A C 1
ATOM 2323 O O . ARG A 1 311 ? -7.798 -14.154 -1.150 1.00 97.19 311 ARG A O 1
ATOM 2330 N N . ARG A 1 312 ? -6.151 -13.976 -2.662 1.00 97.62 312 ARG A N 1
ATOM 2331 C CA . ARG A 1 312 ? -5.060 -14.016 -1.669 1.00 97.62 312 ARG A CA 1
ATOM 2332 C C . ARG A 1 312 ? -5.082 -12.800 -0.750 1.00 97.62 312 ARG A C 1
ATOM 2334 O O . ARG A 1 312 ? -4.954 -12.965 0.460 1.00 97.62 312 ARG A O 1
ATOM 2341 N N . ILE A 1 313 ? -5.296 -11.605 -1.310 1.00 98.12 313 ILE A N 1
ATOM 2342 C CA . ILE A 1 313 ? -5.479 -10.378 -0.524 1.00 98.12 313 ILE A CA 1
ATOM 2343 C C . ILE A 1 313 ? -6.637 -10.567 0.458 1.00 98.12 313 ILE A C 1
ATOM 2345 O O . ILE A 1 313 ? -6.420 -10.431 1.659 1.00 98.12 313 ILE A O 1
ATOM 2349 N N . ALA A 1 314 ? -7.821 -10.953 -0.022 1.00 98.19 314 ALA A N 1
ATOM 2350 C CA . ALA A 1 314 ? -8.994 -11.137 0.829 1.00 98.19 314 ALA A CA 1
ATOM 2351 C C . ALA A 1 314 ? -8.769 -12.191 1.923 1.00 98.19 314 ALA A C 1
ATOM 2353 O O . ALA A 1 314 ? -8.905 -11.886 3.106 1.00 98.19 314 ALA A O 1
ATOM 2354 N N . CYS A 1 315 ? -8.300 -13.384 1.551 1.00 97.69 315 CYS A N 1
ATOM 2355 C CA . CYS A 1 315 ? -8.050 -14.475 2.490 1.00 97.69 315 CYS A CA 1
ATOM 2356 C C . CYS A 1 315 ? -7.066 -14.068 3.597 1.00 97.69 315 CYS A C 1
ATOM 2358 O O . CYS A 1 315 ? -7.298 -14.350 4.770 1.00 97.69 315 CYS A O 1
ATOM 2360 N N . SER A 1 316 ? -5.985 -13.366 3.249 1.00 97.88 316 SER A N 1
ATOM 2361 C CA . SER A 1 316 ? -5.010 -12.893 4.240 1.00 97.88 316 SER A CA 1
ATOM 2362 C C . SER A 1 316 ? -5.572 -11.824 5.189 1.00 97.88 316 SER A C 1
ATOM 2364 O O . SER A 1 316 ? -5.053 -11.651 6.288 1.00 97.88 316 SER A O 1
ATOM 2366 N N . LEU A 1 317 ? -6.649 -11.136 4.805 1.00 97.88 317 LEU A N 1
ATOM 2367 C CA . LEU A 1 317 ? -7.359 -10.160 5.635 1.00 97.88 317 LEU A CA 1
ATOM 2368 C C . LEU A 1 317 ? -8.490 -10.790 6.465 1.00 97.88 317 LEU A C 1
ATOM 2370 O O . LEU A 1 317 ? -9.172 -10.062 7.178 1.00 97.88 317 LEU A O 1
ATOM 2374 N N . GLY A 1 318 ? -8.695 -12.111 6.387 1.00 97.06 318 GLY A N 1
ATOM 2375 C CA . GLY A 1 318 ? -9.856 -12.768 6.995 1.00 97.06 318 GLY A CA 1
ATOM 2376 C C . GLY A 1 318 ? -11.162 -12.364 6.309 1.00 97.06 318 GLY A C 1
ATOM 2377 O O . GLY A 1 318 ? -12.161 -12.115 6.974 1.00 97.06 318 GLY A O 1
ATOM 2378 N N . GLN A 1 319 ? -11.122 -12.197 4.988 1.00 97.38 319 GLN A N 1
ATOM 2379 C CA . GLN A 1 319 ? -12.258 -11.803 4.164 1.00 97.38 319 GLN A CA 1
ATOM 2380 C C . GLN A 1 319 ? -12.491 -12.839 3.064 1.00 97.38 319 GLN A C 1
ATOM 2382 O O . GLN A 1 319 ? -11.545 -13.375 2.480 1.00 97.38 319 GLN A O 1
ATOM 2387 N N . GLU A 1 320 ? -13.750 -13.048 2.714 1.00 97.00 320 GLU A N 1
ATOM 2388 C CA . GLU A 1 320 ? -14.158 -13.657 1.457 1.00 97.00 320 GLU A CA 1
ATOM 2389 C C . GLU A 1 320 ? -14.280 -12.578 0.377 1.00 97.00 320 GLU A C 1
ATOM 2391 O O . GLU A 1 320 ? -14.740 -11.461 0.625 1.00 97.00 320 GLU A O 1
ATOM 2396 N N . LEU A 1 321 ? -13.826 -12.898 -0.835 1.00 96.88 321 LEU A N 1
ATOM 2397 C CA . LEU A 1 321 ? -13.889 -11.970 -1.959 1.00 96.88 321 LEU A CA 1
ATOM 2398 C C . LEU A 1 321 ? -15.252 -12.080 -2.649 1.00 96.88 321 LEU A C 1
ATOM 2400 O O . LEU A 1 321 ? -15.519 -13.073 -3.325 1.00 96.88 321 LEU A O 1
ATOM 2404 N N . GLU A 1 322 ? -16.085 -11.048 -2.523 1.00 96.50 322 GLU A N 1
ATOM 2405 C CA . GLU A 1 322 ? -17.381 -10.975 -3.199 1.00 96.50 322 GLU A CA 1
ATOM 2406 C C . GLU A 1 322 ? -17.167 -10.730 -4.703 1.00 96.50 322 GLU A C 1
ATOM 2408 O O . GLU A 1 322 ? -16.684 -9.675 -5.121 1.00 96.50 322 GLU A O 1
ATOM 2413 N N . MET A 1 323 ? -17.519 -11.712 -5.533 1.00 93.56 323 MET A N 1
ATOM 2414 C CA . MET A 1 323 ? -17.437 -11.600 -6.990 1.00 93.56 323 MET A CA 1
ATOM 2415 C C . MET A 1 323 ? -18.701 -10.910 -7.510 1.00 93.56 323 MET A C 1
ATOM 2417 O O . MET A 1 323 ? -19.788 -11.482 -7.441 1.00 93.56 323 MET A O 1
ATOM 2421 N N . ILE A 1 324 ? -18.570 -9.695 -8.041 1.00 92.00 324 ILE A N 1
ATOM 2422 C CA . ILE A 1 324 ? -19.697 -8.939 -8.601 1.00 92.00 324 ILE A CA 1
ATOM 2423 C C . ILE A 1 324 ? -19.687 -9.002 -10.131 1.00 92.00 324 ILE A C 1
ATOM 2425 O O . ILE A 1 324 ? -18.628 -9.035 -10.755 1.00 92.00 324 ILE A O 1
ATOM 2429 N N . GLY A 1 325 ? -20.873 -9.028 -10.746 1.00 80.50 325 GLY A N 1
ATOM 2430 C CA . GLY A 1 325 ? -21.010 -9.059 -12.203 1.00 80.50 325 GLY A CA 1
ATOM 2431 C C . GLY A 1 325 ? -20.415 -7.821 -12.887 1.00 80.50 325 GLY A C 1
ATOM 2432 O O . GLY A 1 325 ? -20.290 -6.747 -12.286 1.00 80.50 325 GLY A O 1
ATOM 2433 N N . ALA A 1 326 ? -20.060 -7.957 -14.166 1.00 68.31 326 ALA A N 1
ATOM 2434 C CA . ALA A 1 326 ? -19.732 -6.802 -14.993 1.00 68.31 326 ALA A CA 1
ATOM 2435 C C . ALA A 1 326 ? -20.973 -5.897 -15.095 1.00 68.31 326 ALA A C 1
ATOM 2437 O O . ALA A 1 326 ? -22.064 -6.381 -15.397 1.00 68.31 326 ALA A O 1
ATOM 2438 N N . HIS A 1 327 ? -20.827 -4.597 -14.831 1.00 53.56 327 HIS A N 1
ATOM 2439 C CA . HIS A 1 327 ? -21.859 -3.644 -15.232 1.00 53.56 327 HIS A CA 1
ATOM 2440 C C . HIS A 1 327 ? -21.815 -3.551 -16.761 1.00 53.56 327 HIS A C 1
ATOM 2442 O O . HIS A 1 327 ? -20.841 -3.037 -17.308 1.00 53.56 327 HIS A O 1
ATOM 2448 N N . THR A 1 328 ? -22.821 -4.126 -17.421 1.00 40.69 328 THR A N 1
ATOM 2449 C CA . THR A 1 328 ? -23.142 -3.878 -18.836 1.00 40.69 328 THR A CA 1
ATOM 2450 C C . THR A 1 328 ? -23.546 -2.433 -19.053 1.00 40.69 328 THR A C 1
ATOM 2452 O O . THR A 1 328 ? -24.345 -1.946 -18.217 1.00 40.69 328 THR A O 1
#

Sequence (328 aa):
MAVIDDGDALLSWATGERSGTISRLADTLLWFASAAGISLQRHTAAEYAWMDDVSALGYLDVSRSENRWSIAPPVLTRLPAINGLLFLTGGRTGRLVRALDGILANCDCWCSKPSSESVIPLPRSIYLQPGSESAVHAIIAELASAEPDLIFSSCSSAKLSTTLGATASQLVGIAGPVGDEANTLRVMNIQNLWTPAELRYSMWESTPEPVEGSVHRWDSRTGKRFGLLSSGRWVGGPRAAVLYAGLAFADINVLRWQPDVAGPDVGTLLVPMKAGLPTIHDRVATLATGLRPARGLTALKYRGIPAATGRRIACSLGQELEMIGAHT

Secondary structure (DSSP, 8-state):
-----HHHHHHHHHHHH-EEEHHHHHHHHHHHHHHTT----TT-HHHHHHHHHHHHTTSEEEETTTTEEEEPPPEEEE-SSSTT-EEEES---HHHHHHHHHHTTTSEEEEEPPPTT-SSPPPPEEEEE-SSHHHHHHHHHHHHHH-TTPEEES-HHHHHHTT---GGGG-EE-PPP-GGGGGG-EEE-GGGGGS-GGG---SEEE-SS--TT-EEEEEETTEEEEEEEETTEEEE-SHHHHHHHHHHHTT---EEEEEETTEEEEEEEEEETTT---HHHHHHHHTTTTSPPEE-SSEEEEEEEEHHHHHHHHHHTT--EEEPPP--

Me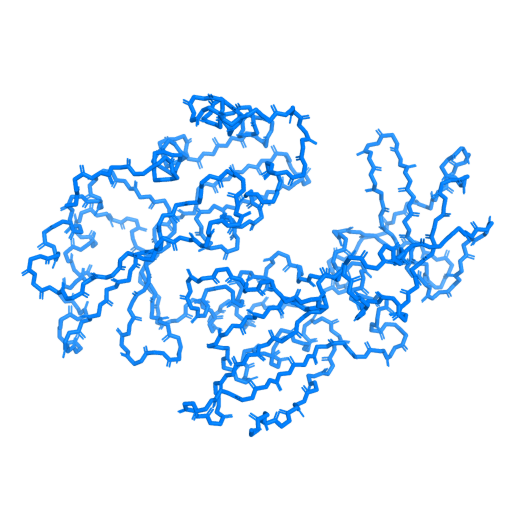an predicted aligned error: 5.75 Å

Nearest PDB structures (foldseek):
  3ncp-assembly3_C  TM=4.812E-01  e=1.363E+00  Archaeoglobus fulgidus
  5ovo-assembly1_B  TM=4.191E-01  e=2.274E+00  Azospirillum brasilense
  1hwu-assembly3_A  TM=4.397E-01  e=3.022E+00  Herbaspirillum seropedicae
  2j9d-assembly3_H  TM=4.427E-01  e=5.337E+00  Methanocaldococcus jannaschii